Protein AF-A0A9E2IL48-F1 (afdb_monomer_lite)

Secondary structure (DSSP, 8-state):
--HHHHHHHHHHHHHHHHHSHHHHTTS-SSHHHHHHHHHHHHHHHHHHHHTTTS---HHHHHHHHHHHHHHHHHHHHHTT----SS---TTPEEEEESSEEEEEEESEEEEES-EEEEEEES-EEEESS-EEEEEEES-EEEESS-EEEEEEES-EEEESSEEEEEEES----------------EEEEESSEEEESSEESEEEE-SSEEEESSEES-EEES-SEEEESSEES-EEE-----------------TTEEEEEE-SSEEEEEETTS-EEEEEPPPP-

Sequence (285 aa):
MKNKKQVFILVLGIFLYSALPVMAEEKNSQVTNESVGFYEILNQSTQIVKKQDSLTTQTEVADLFRKIETYLNLFSKASNKNLSLPVTLSGLLIQMSDSLDLRTVSKALIITKGGKIDSIDSSVLLLDGSATIGYANNSVIVATGGVEIAHGSNNVILTGQFVHISHEGSPVQFQQSKPLESIPTSVVVSGYRINISHATNTVVSAPGLIDISNASGVVLINSPKPSISHRQNVTELKVPSLVYPVSEAISPVTDEWGFSFTFEDFVLFRKQDGTWGRLELPKKK

Foldseek 3Di:
DVVVLLLLLLLLLLVLLVCLVVLPVPDPDPSQVLNQLSVVLNVLSVVVVVCVVPPDDPVSVVVSVVSSVVSVVVVCVSVVHPPPPPPDLPQAAEEEDQEDDAAEAERHEYEYQEYEYAEYECYEYHHVEEYEYAEYEVYEYEYAYEYEYAYYELYEYEYAAEYEYAYYYDPPPVPPDDPDPLAQSYEYEYAEEYAYAAHASYEYEYCYEYEYNDDANYEYENHPHYHYHNDHNYHYDYRPDNPDPPPPPPPPDDVQFPAWDDDPFWIWTAGPVRDIDIGGDPPDD

Radius of gyration: 19.25 Å; chains: 1; bounding box: 43×53×55 Å

pLDDT: mean 71.51, std 21.31, range [34.44, 98.44]

Structure (mmCIF, N/CA/C/O backbone):
data_AF-A0A9E2IL48-F1
#
_entry.id   AF-A0A9E2IL48-F1
#
loop_
_atom_site.group_PDB
_atom_site.id
_atom_site.type_symbol
_atom_site.label_atom_id
_atom_site.label_alt_id
_atom_site.label_comp_id
_atom_site.label_asym_id
_atom_site.label_entity_id
_atom_site.label_seq_id
_atom_site.pdbx_PDB_ins_code
_atom_site.Cartn_x
_atom_site.Cartn_y
_atom_site.Cartn_z
_atom_site.occupancy
_atom_site.B_iso_or_equiv
_atom_site.auth_seq_id
_atom_site.auth_comp_id
_atom_site.auth_asym_id
_atom_site.auth_atom_id
_atom_site.pdbx_PDB_model_num
ATOM 1 N N . MET A 1 1 ? -7.783 11.153 24.465 1.00 34.44 1 MET A N 1
ATOM 2 C CA . MET A 1 1 ? -7.205 12.277 23.679 1.00 34.44 1 MET A CA 1
ATOM 3 C C . MET A 1 1 ? -5.708 12.141 23.357 1.00 34.44 1 MET A C 1
ATOM 5 O O . MET A 1 1 ? -5.297 12.739 22.372 1.00 34.44 1 MET A O 1
ATOM 9 N N . LYS A 1 2 ? -4.896 11.365 24.100 1.00 35.47 2 LYS A N 1
ATOM 10 C CA . LYS A 1 2 ? -3.440 11.226 23.856 1.00 35.47 2 LYS A CA 1
ATOM 11 C C . LYS A 1 2 ? -3.070 10.473 22.554 1.00 35.47 2 LYS A C 1
ATOM 13 O O . LYS A 1 2 ? -2.168 10.918 21.856 1.00 35.47 2 LYS A O 1
ATOM 18 N N . ASN A 1 3 ? -3.847 9.464 22.142 1.00 37.28 3 ASN A N 1
ATOM 19 C CA . ASN A 1 3 ? -3.549 8.646 20.945 1.00 37.28 3 ASN A CA 1
ATOM 20 C C . ASN A 1 3 ? -3.701 9.380 19.598 1.00 37.28 3 ASN A C 1
ATOM 22 O O . ASN A 1 3 ? -3.042 9.028 18.627 1.00 37.28 3 ASN A O 1
ATOM 26 N N . LYS A 1 4 ? -4.520 10.441 19.521 1.00 38.03 4 LYS A N 1
ATOM 27 C CA . LYS A 1 4 ? -4.757 11.184 18.263 1.00 38.03 4 LYS A CA 1
ATOM 28 C C . LYS A 1 4 ? -3.512 11.944 17.777 1.00 38.03 4 LYS A C 1
ATOM 30 O O . LYS A 1 4 ? -3.344 12.160 16.585 1.00 38.03 4 LYS A O 1
ATOM 35 N N . LYS A 1 5 ? -2.641 12.337 18.711 1.00 38.97 5 LYS A N 1
ATOM 36 C CA . LYS A 1 5 ? -1.433 13.135 18.461 1.00 38.97 5 LYS A CA 1
ATOM 37 C C . LYS A 1 5 ? -0.278 12.307 17.872 1.00 38.97 5 LYS A C 1
ATOM 39 O O . LYS A 1 5 ? 0.402 12.782 16.975 1.00 38.97 5 LYS A O 1
ATOM 44 N N . GLN A 1 6 ? -0.096 11.069 18.332 1.00 42.84 6 GLN A N 1
ATOM 45 C CA . GLN A 1 6 ? 0.972 10.161 17.874 1.00 42.84 6 GLN A CA 1
ATOM 46 C C . GLN A 1 6 ? 0.677 9.557 16.492 1.00 42.84 6 GLN A C 1
ATOM 48 O O . GLN A 1 6 ? 1.556 9.430 15.649 1.00 42.84 6 GLN A O 1
ATOM 53 N N . VAL A 1 7 ? -0.596 9.271 16.237 1.00 43.12 7 VAL A N 1
ATOM 54 C CA . VAL A 1 7 ? -1.125 8.866 14.932 1.00 43.12 7 VAL A CA 1
ATOM 55 C C . VAL A 1 7 ? -0.885 9.935 13.858 1.00 43.12 7 VAL A C 1
ATOM 57 O O . VAL A 1 7 ? -0.410 9.632 12.768 1.00 43.12 7 VAL A O 1
ATOM 60 N N . PHE A 1 8 ? -1.175 11.196 14.183 1.00 46.88 8 PHE A N 1
ATOM 61 C CA . PHE A 1 8 ? -0.957 12.333 13.290 1.00 46.88 8 PHE A CA 1
ATOM 62 C C . PHE A 1 8 ? 0.524 12.507 12.932 1.00 46.88 8 PHE A C 1
ATOM 64 O O . PHE A 1 8 ? 0.853 12.731 11.776 1.00 46.88 8 PHE A O 1
ATOM 71 N N . ILE A 1 9 ? 1.410 12.333 13.913 1.00 50.12 9 ILE A N 1
ATOM 72 C CA . ILE A 1 9 ? 2.866 12.350 13.742 1.00 50.12 9 ILE A CA 1
ATOM 73 C C . ILE A 1 9 ? 3.334 11.297 12.735 1.00 50.12 9 ILE A C 1
ATOM 75 O O . ILE A 1 9 ? 4.112 11.621 11.842 1.00 50.12 9 ILE A O 1
ATOM 79 N N . LEU A 1 10 ? 2.859 10.055 12.863 1.00 50.28 10 LEU A N 1
ATOM 80 C CA . LEU A 1 10 ? 3.247 8.976 11.961 1.00 50.28 10 LEU A CA 1
ATOM 81 C C . LEU A 1 10 ? 2.784 9.292 10.536 1.00 50.28 10 LEU A C 1
ATOM 83 O O . LEU A 1 10 ? 3.590 9.294 9.621 1.00 50.28 10 LEU A O 1
ATOM 87 N N . VAL A 1 11 ? 1.516 9.666 10.358 1.00 52.47 11 VAL A N 1
ATOM 88 C CA . VAL A 1 11 ? 0.931 10.017 9.051 1.00 52.47 11 VAL A CA 1
ATOM 89 C C . VAL A 1 11 ? 1.643 11.206 8.402 1.00 52.47 11 VAL A C 1
ATOM 91 O O . VAL A 1 11 ? 1.894 11.199 7.202 1.00 52.47 11 VAL A O 1
ATOM 94 N N . LEU A 1 12 ? 2.015 12.208 9.194 1.00 55.12 12 LEU A N 1
ATOM 95 C CA . LEU A 1 12 ? 2.737 13.389 8.732 1.00 55.12 12 LEU A CA 1
ATOM 96 C C . LEU A 1 12 ? 4.197 13.070 8.390 1.00 55.12 12 LEU A C 1
ATOM 98 O O . LEU A 1 12 ? 4.722 13.572 7.401 1.00 55.12 12 LEU A O 1
ATOM 102 N N . GLY A 1 13 ? 4.813 12.171 9.161 1.00 56.41 13 GLY A N 1
ATOM 103 C CA . GLY A 1 13 ? 6.077 11.523 8.842 1.00 56.41 13 GLY A CA 1
ATOM 104 C C . GLY A 1 13 ? 6.028 10.865 7.453 1.00 56.41 13 GLY A C 1
ATOM 105 O O . GLY A 1 13 ? 6.798 11.112 6.535 1.00 56.41 13 GLY A O 1
ATOM 106 N N . ILE A 1 14 ? 5.016 10.052 7.245 1.00 53.31 14 ILE A N 1
ATOM 107 C CA . ILE A 1 14 ? 4.836 9.301 6.008 1.00 53.31 14 ILE A CA 1
ATOM 108 C C . ILE A 1 14 ? 4.602 10.233 4.808 1.00 53.31 14 ILE A C 1
ATOM 110 O O . ILE A 1 14 ? 5.232 10.068 3.764 1.00 53.31 14 ILE A O 1
ATOM 114 N N . PHE A 1 15 ? 3.762 11.254 4.986 1.00 51.53 15 PHE A N 1
ATOM 115 C CA . PHE A 1 15 ? 3.415 12.230 3.953 1.00 51.53 15 PHE A CA 1
ATOM 116 C C . PHE A 1 15 ? 4.611 13.092 3.517 1.00 51.53 15 PHE A C 1
ATOM 118 O O . PHE A 1 15 ? 4.830 13.324 2.327 1.00 51.53 15 PHE A O 1
ATOM 125 N N . LEU A 1 16 ? 5.423 13.544 4.473 1.00 51.41 16 LEU A N 1
ATOM 126 C CA . LEU A 1 16 ? 6.637 14.304 4.178 1.00 51.41 16 LEU A CA 1
ATOM 127 C C . LEU A 1 16 ? 7.707 13.435 3.508 1.00 51.41 16 LEU A C 1
ATOM 129 O O . LEU A 1 16 ? 8.393 13.922 2.613 1.00 51.41 16 LEU A O 1
ATOM 133 N N . TYR A 1 17 ? 7.812 12.150 3.870 1.00 48.06 17 TYR A N 1
ATOM 134 C CA . TYR A 1 17 ? 8.736 11.225 3.213 1.00 48.06 17 TYR A CA 1
ATOM 135 C C . TYR A 1 17 ? 8.401 11.026 1.729 1.00 48.06 17 TYR A C 1
ATOM 137 O O . TYR A 1 17 ? 9.285 11.109 0.878 1.00 48.06 17 TYR A O 1
ATOM 145 N N . SER A 1 18 ? 7.118 10.835 1.403 1.00 43.56 18 SER A N 1
ATOM 146 C CA . SER A 1 18 ? 6.653 10.681 0.017 1.00 43.56 18 SER A CA 1
ATOM 147 C C . SER A 1 18 ? 6.878 11.915 -0.863 1.00 43.56 18 SER A C 1
ATOM 149 O O . SER A 1 18 ? 6.950 11.786 -2.081 1.00 43.56 18 SER A O 1
ATOM 151 N N . ALA A 1 19 ? 7.006 13.102 -0.267 1.00 42.59 19 ALA A N 1
ATOM 152 C CA . ALA A 1 19 ? 7.151 14.358 -0.997 1.00 42.59 19 ALA A CA 1
ATOM 153 C C . ALA A 1 19 ? 8.616 14.789 -1.227 1.00 42.59 19 ALA A C 1
ATOM 155 O O . ALA A 1 19 ? 8.867 15.707 -2.005 1.00 42.59 19 ALA A O 1
ATOM 156 N N . LEU A 1 20 ? 9.592 14.130 -0.590 1.00 45.78 20 LEU A N 1
ATOM 157 C CA . LEU A 1 20 ? 11.023 14.435 -0.743 1.00 45.78 20 LEU A CA 1
ATOM 158 C C . LEU A 1 20 ? 11.619 14.059 -2.122 1.00 45.78 20 LEU A C 1
ATOM 160 O O . LEU A 1 20 ? 12.409 14.854 -2.635 1.00 45.78 20 LEU A O 1
ATOM 164 N N . PRO A 1 21 ? 11.258 12.930 -2.774 1.00 40.41 21 PRO A N 1
ATOM 165 C CA . PRO A 1 21 ? 11.807 12.574 -4.088 1.00 40.41 21 PRO A CA 1
ATOM 166 C C . PRO A 1 21 ? 11.426 13.565 -5.197 1.00 40.41 21 PRO A C 1
ATOM 168 O O . PRO A 1 21 ? 12.237 13.829 -6.075 1.00 40.41 21 PRO A O 1
ATOM 171 N N . VAL A 1 22 ? 10.232 14.167 -5.113 1.00 42.53 22 VAL A N 1
ATOM 172 C CA . VAL A 1 22 ? 9.715 15.155 -6.084 1.00 42.53 22 VAL A CA 1
ATOM 173 C C . VAL A 1 22 ? 10.522 16.465 -6.065 1.00 42.53 22 VAL A C 1
ATOM 175 O O . VAL A 1 22 ? 10.521 17.208 -7.036 1.00 42.53 22 VAL A O 1
ATOM 178 N N . MET A 1 23 ? 11.254 16.738 -4.981 1.00 37.81 23 MET A N 1
ATOM 179 C CA . MET A 1 23 ? 12.020 17.978 -4.788 1.00 37.81 23 MET A CA 1
ATOM 180 C C . MET A 1 23 ? 13.526 17.803 -5.049 1.00 37.81 23 MET A C 1
ATOM 182 O O . MET A 1 23 ? 14.249 18.786 -5.216 1.00 37.81 23 MET A O 1
ATOM 186 N N . ALA A 1 24 ? 14.021 16.560 -5.065 1.00 41.28 24 ALA A N 1
ATOM 187 C CA . ALA A 1 24 ? 15.442 16.257 -5.236 1.00 41.28 24 ALA A CA 1
ATOM 188 C C . ALA A 1 24 ? 15.927 16.410 -6.692 1.00 41.28 24 ALA A C 1
ATOM 190 O O . ALA A 1 24 ? 17.122 16.600 -6.908 1.00 41.28 24 ALA A O 1
ATOM 191 N N . GLU A 1 25 ? 15.021 16.385 -7.676 1.00 42.12 25 GLU A N 1
ATOM 192 C CA . GLU A 1 25 ? 15.351 16.672 -9.082 1.00 42.12 25 GLU A CA 1
ATOM 193 C C . GLU A 1 25 ? 15.664 18.157 -9.339 1.00 42.12 25 GLU A C 1
ATOM 195 O O . GLU A 1 25 ? 16.346 18.470 -10.312 1.00 42.12 25 GLU A O 1
ATOM 200 N N . GLU A 1 26 ? 15.263 19.078 -8.452 1.00 42.53 26 GLU A N 1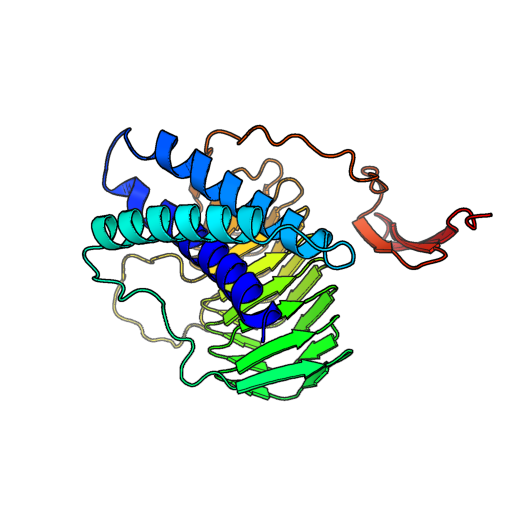
ATOM 201 C CA . GLU A 1 26 ? 15.458 20.517 -8.677 1.00 42.53 26 GLU A CA 1
ATOM 202 C C . GLU A 1 26 ? 16.763 21.096 -8.098 1.00 42.53 26 GLU A C 1
ATOM 204 O O . GLU A 1 26 ? 17.206 22.145 -8.574 1.00 42.53 26 GLU A O 1
ATOM 209 N N . LYS A 1 27 ? 17.417 20.477 -7.094 1.00 41.81 27 LYS A N 1
ATOM 210 C CA . LYS A 1 27 ? 18.626 21.066 -6.467 1.00 41.81 27 LYS A CA 1
ATOM 211 C C . LYS A 1 27 ? 19.698 20.061 -6.025 1.00 41.81 27 LYS A C 1
ATOM 213 O O . LYS A 1 27 ? 19.494 19.183 -5.195 1.00 41.81 27 LYS A O 1
ATOM 218 N N . ASN A 1 28 ? 20.897 20.301 -6.552 1.00 46.38 28 ASN A N 1
ATOM 219 C CA . ASN A 1 28 ? 22.133 19.538 -6.400 1.00 46.38 28 ASN A CA 1
ATOM 220 C C . ASN A 1 28 ? 22.623 19.406 -4.930 1.00 46.38 28 ASN A C 1
ATOM 222 O O . ASN A 1 28 ? 22.674 20.382 -4.184 1.00 46.38 28 ASN A O 1
ATOM 226 N N . SER A 1 29 ? 23.089 18.209 -4.552 1.00 42.03 29 SER A N 1
ATOM 227 C CA . SER A 1 29 ? 23.957 17.839 -3.403 1.00 42.03 29 SER A CA 1
ATOM 228 C C . SER A 1 29 ? 23.565 18.148 -1.937 1.00 42.03 29 SER A C 1
ATOM 230 O O . SER A 1 29 ? 24.149 17.539 -1.046 1.00 42.03 29 SER A O 1
ATOM 232 N N . GLN A 1 30 ? 22.589 19.014 -1.634 1.00 44.19 30 GLN A N 1
ATOM 233 C CA . GLN A 1 30 ? 22.273 19.401 -0.238 1.00 44.19 30 GLN A CA 1
ATOM 234 C C . GLN A 1 30 ? 21.210 18.521 0.458 1.00 44.19 30 GLN A C 1
ATOM 236 O O . GLN A 1 30 ? 21.085 18.546 1.680 1.00 44.19 30 GLN A O 1
ATOM 241 N N . VAL A 1 31 ? 20.484 17.695 -0.303 1.00 48.41 31 VAL A N 1
ATOM 242 C CA . VAL A 1 31 ? 19.324 16.901 0.160 1.00 48.41 31 VAL A CA 1
ATOM 243 C C . VAL A 1 31 ? 19.717 15.679 1.015 1.00 48.41 31 VAL A C 1
ATOM 245 O O . VAL A 1 31 ? 18.916 15.172 1.803 1.00 48.41 31 VAL A O 1
ATOM 248 N N . THR A 1 32 ? 20.962 15.198 0.923 1.00 49.53 32 THR A N 1
ATOM 249 C CA . THR A 1 32 ? 21.368 13.928 1.554 1.00 49.53 32 THR A CA 1
ATOM 250 C C . THR A 1 32 ? 21.376 13.986 3.082 1.00 49.53 32 THR A C 1
ATOM 252 O O . THR A 1 32 ? 20.936 13.032 3.715 1.00 49.53 32 THR A O 1
ATOM 255 N N . ASN A 1 33 ? 21.794 15.100 3.691 1.00 45.31 33 ASN A N 1
ATOM 256 C CA . ASN A 1 33 ? 21.872 15.214 5.156 1.00 45.31 33 ASN A CA 1
ATOM 257 C C . ASN A 1 33 ? 20.498 15.397 5.817 1.00 45.31 33 ASN A C 1
ATOM 259 O O . ASN A 1 33 ? 20.281 14.922 6.929 1.00 45.31 33 ASN A O 1
ATOM 263 N N . GLU A 1 34 ? 19.556 16.041 5.128 1.00 48.84 34 GLU A N 1
ATOM 264 C CA . GLU A 1 34 ? 18.199 16.263 5.641 1.00 48.84 34 GLU A CA 1
ATOM 265 C C . GLU A 1 34 ? 17.352 14.984 5.548 1.00 48.84 34 GLU A C 1
ATOM 267 O O . GLU A 1 34 ? 16.568 14.686 6.444 1.00 48.84 34 GLU A O 1
ATOM 272 N N . SER A 1 35 ? 17.572 14.145 4.532 1.00 47.34 35 SER A N 1
ATOM 273 C CA . SER A 1 35 ? 16.871 12.859 4.421 1.00 47.34 35 SER A CA 1
ATOM 274 C C . SER A 1 35 ? 17.140 11.904 5.599 1.00 47.34 35 SER A C 1
ATOM 276 O O . SER A 1 35 ? 16.242 11.174 6.009 1.00 47.34 35 SER A O 1
ATOM 278 N N . VAL A 1 36 ? 18.333 11.948 6.209 1.00 45.06 36 VAL A N 1
ATOM 279 C CA . VAL A 1 36 ? 18.745 11.042 7.300 1.00 45.06 36 VAL A CA 1
ATOM 280 C C . VAL A 1 36 ? 17.919 11.251 8.573 1.00 45.06 36 VAL A C 1
ATOM 282 O O . VAL A 1 36 ? 17.433 10.280 9.156 1.00 45.06 36 VAL A O 1
ATOM 285 N N . GLY A 1 37 ? 17.713 12.495 9.012 1.00 48.66 37 GLY A N 1
ATOM 286 C CA . GLY A 1 37 ? 17.002 12.729 10.274 1.00 48.66 37 GLY A CA 1
ATOM 287 C C . GLY A 1 37 ? 15.477 12.611 10.152 1.00 48.66 37 GLY A C 1
ATOM 288 O O . GLY A 1 37 ? 14.797 12.439 11.163 1.00 48.66 37 GLY A O 1
ATOM 289 N N . PHE A 1 38 ? 14.931 12.606 8.933 1.00 49.53 38 PHE A N 1
ATOM 290 C CA . PHE A 1 38 ? 13.514 12.338 8.693 1.00 49.53 38 PHE A CA 1
ATOM 291 C C . PHE A 1 38 ? 13.113 10.909 9.096 1.00 49.53 38 PHE A C 1
ATOM 293 O O . PHE A 1 38 ? 12.069 10.649 9.696 1.00 49.53 38 PHE A O 1
ATOM 300 N N . TYR A 1 39 ? 13.980 9.951 8.801 1.00 47.44 39 TYR A N 1
ATOM 301 C CA . TYR A 1 39 ? 13.749 8.554 9.132 1.00 47.44 39 TYR A CA 1
ATOM 302 C C . TYR A 1 39 ? 14.005 8.218 10.598 1.00 47.44 39 TYR A C 1
ATOM 304 O O . TYR A 1 39 ? 13.359 7.318 11.139 1.00 47.44 39 TYR A O 1
ATOM 312 N N . GLU A 1 40 ? 14.903 8.953 11.257 1.00 51.66 40 GLU A N 1
ATOM 313 C CA . GLU A 1 40 ? 15.090 8.866 12.706 1.00 51.66 40 GLU A CA 1
ATOM 314 C C . GLU A 1 40 ? 13.773 9.168 13.440 1.00 51.66 40 GLU A C 1
ATOM 316 O O . GLU A 1 40 ? 13.395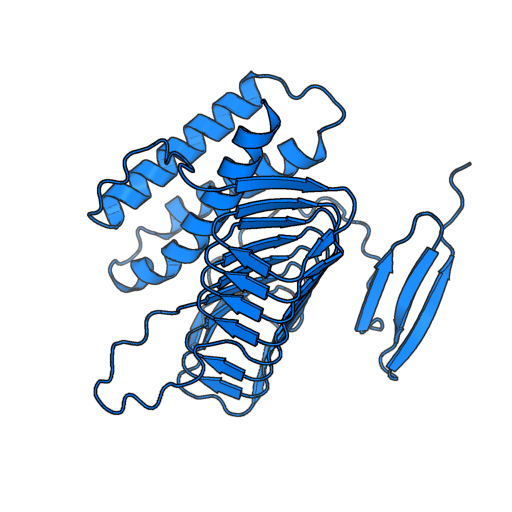 8.463 14.376 1.00 51.66 40 GLU A O 1
ATOM 321 N N . ILE A 1 41 ? 13.018 10.147 12.937 1.00 50.66 41 ILE A N 1
ATOM 322 C CA . ILE A 1 41 ? 11.692 10.527 13.434 1.00 50.66 41 ILE A CA 1
ATOM 323 C C . ILE A 1 41 ? 10.658 9.438 13.182 1.00 50.66 41 ILE A C 1
ATOM 325 O O . ILE A 1 41 ? 9.886 9.117 14.085 1.00 50.66 41 ILE A O 1
ATOM 329 N N . LEU A 1 42 ? 10.623 8.848 11.984 1.00 50.31 42 LEU A N 1
ATOM 330 C CA . LEU A 1 42 ? 9.675 7.776 11.664 1.00 50.31 42 LEU A CA 1
ATOM 331 C C . LEU A 1 42 ? 9.898 6.549 12.569 1.00 50.31 42 LEU A C 1
ATOM 333 O O . LEU A 1 42 ? 8.947 5.962 13.092 1.00 50.31 42 LEU A O 1
ATOM 337 N N . ASN A 1 43 ? 11.164 6.202 12.821 1.00 49.88 43 ASN A N 1
ATOM 338 C CA . ASN A 1 43 ? 11.541 5.115 13.720 1.00 49.88 43 ASN A CA 1
ATOM 339 C C . ASN A 1 43 ? 11.209 5.448 15.186 1.00 49.88 43 ASN A C 1
ATOM 341 O O . ASN A 1 43 ? 10.579 4.639 15.863 1.00 49.88 43 ASN A O 1
ATOM 345 N N . GLN A 1 44 ? 11.537 6.654 15.667 1.00 53.25 44 GLN A N 1
ATOM 346 C CA . GLN A 1 44 ? 11.160 7.113 17.014 1.00 53.25 44 GLN A CA 1
ATOM 347 C C . GLN A 1 44 ? 9.636 7.113 17.206 1.00 53.25 44 GLN A C 1
ATOM 349 O O . GLN A 1 44 ? 9.148 6.636 18.230 1.00 53.25 44 GLN A O 1
ATOM 354 N N . SER A 1 45 ? 8.878 7.534 16.190 1.00 49.50 45 SER A N 1
ATOM 355 C CA . SER A 1 45 ? 7.409 7.463 16.172 1.00 49.50 45 SER A CA 1
ATOM 356 C C . SER A 1 45 ? 6.911 6.025 16.306 1.00 49.50 45 SER A C 1
ATOM 358 O O . SER A 1 45 ? 6.047 5.740 17.132 1.00 49.50 45 SER A O 1
ATOM 360 N N . THR A 1 46 ? 7.491 5.100 15.538 1.00 47.94 46 THR A N 1
ATOM 361 C CA . THR A 1 46 ? 7.116 3.677 15.541 1.00 47.94 46 THR A CA 1
ATOM 362 C C . THR A 1 46 ? 7.457 2.998 16.872 1.00 47.94 46 THR A C 1
ATOM 364 O O . THR A 1 46 ? 6.661 2.218 17.389 1.00 47.94 46 THR A O 1
ATOM 367 N N . GLN A 1 47 ? 8.608 3.318 17.469 1.00 52.06 47 GLN A N 1
ATOM 368 C CA . GLN A 1 47 ? 9.013 2.816 18.788 1.00 52.06 47 GLN A CA 1
ATOM 369 C C . GLN A 1 47 ? 8.107 3.341 19.909 1.00 52.06 47 GLN A C 1
ATOM 371 O O . GLN A 1 47 ? 7.769 2.595 20.825 1.00 52.06 47 GLN A O 1
ATOM 376 N N . ILE A 1 48 ? 7.666 4.600 19.824 1.00 50.28 48 ILE A N 1
ATOM 377 C CA . ILE A 1 48 ? 6.710 5.188 20.772 1.00 50.28 48 ILE A CA 1
ATOM 378 C C . ILE A 1 48 ? 5.339 4.503 20.676 1.00 50.28 48 ILE A C 1
ATOM 380 O O . ILE A 1 48 ? 4.728 4.242 21.709 1.00 50.28 48 ILE A O 1
ATOM 384 N N . VAL A 1 49 ? 4.881 4.152 19.467 1.00 46.66 49 VAL A N 1
ATOM 385 C CA . VAL A 1 49 ? 3.638 3.383 19.267 1.00 46.66 49 VAL A CA 1
ATOM 386 C C . VAL A 1 49 ? 3.774 1.953 19.806 1.00 46.66 49 VAL A C 1
ATOM 388 O O . VAL A 1 49 ? 2.904 1.495 20.535 1.00 46.66 49 VAL A O 1
ATOM 391 N N . LYS A 1 50 ? 4.892 1.260 19.540 1.00 45.81 50 LYS A N 1
ATOM 392 C CA . LYS A 1 50 ? 5.137 -0.108 20.044 1.00 45.81 50 LYS A CA 1
ATOM 393 C C . LYS A 1 50 ? 5.236 -0.203 21.572 1.00 45.81 50 LYS A C 1
ATOM 395 O O . LYS A 1 50 ? 4.953 -1.255 22.131 1.00 45.81 50 LYS A O 1
ATOM 400 N N . LYS A 1 51 ? 5.624 0.876 22.261 1.00 52.19 51 LYS A N 1
ATOM 401 C CA . LYS A 1 51 ? 5.738 0.937 23.732 1.00 52.19 51 LYS A CA 1
ATOM 402 C C . LYS A 1 51 ? 4.422 1.299 24.440 1.00 52.19 51 LYS A C 1
ATOM 404 O O . LYS A 1 51 ? 4.467 1.714 25.595 1.00 52.19 51 LYS A O 1
ATOM 409 N N . GLN A 1 52 ? 3.266 1.156 23.785 1.00 45.81 52 GLN A N 1
ATOM 410 C CA . GLN A 1 52 ? 1.968 1.641 24.281 1.00 45.81 52 GLN A CA 1
ATOM 411 C C . GLN A 1 52 ? 1.570 1.139 25.685 1.00 45.81 52 GLN A C 1
ATOM 413 O O . GLN A 1 52 ? 0.828 1.841 26.371 1.00 45.81 52 GLN A O 1
ATOM 418 N N . ASP A 1 53 ? 2.114 0.003 26.139 1.00 41.34 53 ASP A N 1
ATOM 41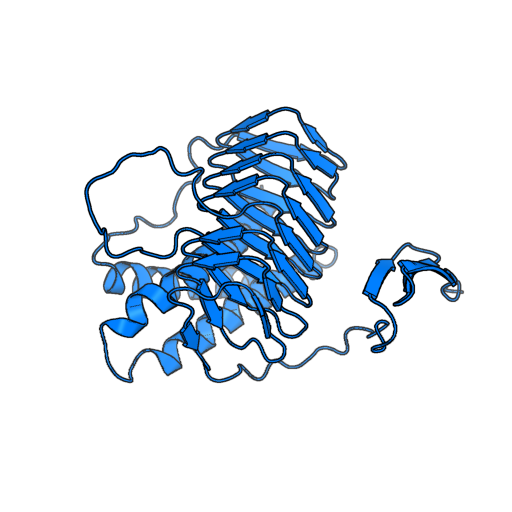9 C CA . ASP A 1 53 ? 1.812 -0.588 27.453 1.00 41.34 53 ASP A CA 1
ATOM 420 C C . ASP A 1 53 ? 2.751 -0.146 28.591 1.00 41.34 53 ASP A C 1
ATOM 422 O O . ASP A 1 53 ? 2.471 -0.389 29.764 1.00 41.34 53 ASP A O 1
ATOM 426 N N . SER A 1 54 ? 3.841 0.564 28.289 1.00 42.41 54 SER A N 1
ATOM 427 C CA . SER A 1 54 ? 4.709 1.176 29.300 1.00 42.41 54 SER A CA 1
ATOM 428 C C . SER A 1 54 ? 4.700 2.684 29.103 1.00 42.41 54 SER A C 1
ATOM 430 O O . SER A 1 54 ? 5.057 3.147 28.024 1.00 42.41 54 SER A O 1
ATOM 432 N N . LEU A 1 55 ? 4.293 3.451 30.121 1.00 39.81 55 LEU A N 1
ATOM 433 C CA . LEU A 1 55 ? 4.302 4.918 30.109 1.00 39.81 55 LEU A CA 1
ATOM 434 C C . LEU A 1 55 ? 5.618 5.466 29.526 1.00 39.81 55 LEU A C 1
ATOM 436 O O . LEU A 1 55 ? 6.618 5.607 30.226 1.00 39.81 55 LEU A O 1
ATOM 440 N N . THR A 1 56 ? 5.602 5.806 28.240 1.00 51.12 56 THR A N 1
ATOM 441 C CA . THR A 1 56 ? 6.662 6.565 27.587 1.00 51.12 56 THR A CA 1
ATOM 442 C C . THR A 1 56 ? 6.662 7.958 28.207 1.00 51.12 56 THR A C 1
ATOM 444 O O . THR A 1 56 ? 5.607 8.572 28.409 1.00 51.12 56 THR A O 1
ATOM 447 N N . THR A 1 57 ? 7.841 8.441 28.598 1.00 56.88 57 THR A N 1
ATOM 448 C CA . THR A 1 57 ? 7.962 9.720 29.305 1.00 56.88 57 THR A CA 1
ATOM 449 C C . THR A 1 57 ? 7.488 10.856 28.392 1.00 56.88 57 THR A C 1
ATOM 451 O O . THR A 1 57 ? 7.742 10.851 27.188 1.00 56.88 57 THR A O 1
ATOM 454 N N . GLN A 1 58 ? 6.782 11.853 28.942 1.00 49.34 58 GLN A N 1
ATOM 455 C CA . GLN A 1 58 ? 6.307 13.024 28.180 1.00 49.34 58 GLN A CA 1
ATOM 456 C C . GLN A 1 58 ? 7.426 13.707 27.372 1.00 49.34 58 GLN A C 1
ATOM 458 O O . GLN A 1 58 ? 7.154 14.324 26.343 1.00 49.34 58 GLN A O 1
ATOM 463 N N . THR A 1 59 ? 8.671 13.562 27.823 1.00 58.31 59 THR A N 1
ATOM 464 C CA . THR A 1 59 ? 9.886 14.089 27.207 1.00 58.31 59 THR A CA 1
ATOM 465 C C . THR A 1 59 ? 10.184 13.478 25.835 1.00 58.31 59 THR A C 1
ATOM 467 O O . THR A 1 59 ? 10.477 14.227 24.910 1.00 58.31 59 THR A O 1
ATOM 470 N N . GLU A 1 60 ? 10.057 12.158 25.657 1.00 56.00 60 GLU A N 1
ATOM 471 C CA . GLU A 1 60 ? 10.334 11.493 24.366 1.00 56.00 60 GLU A CA 1
ATOM 472 C C . GLU A 1 60 ? 9.309 11.888 23.297 1.00 56.00 60 GLU A C 1
ATOM 474 O O . GLU A 1 60 ? 9.643 12.134 22.140 1.00 56.00 60 GLU A O 1
ATOM 479 N N . VAL A 1 61 ? 8.045 12.019 23.707 1.00 49.91 61 VAL A N 1
ATOM 480 C CA . VAL A 1 61 ? 6.976 12.500 22.829 1.00 49.91 61 VAL A CA 1
ATOM 481 C C . VAL A 1 61 ? 7.219 13.963 22.445 1.00 49.91 61 VAL A C 1
ATOM 483 O O . VAL A 1 61 ? 7.063 14.315 21.279 1.00 49.91 61 VAL A O 1
ATOM 486 N N . ALA A 1 62 ? 7.623 14.817 23.391 1.00 53.12 62 ALA A N 1
ATOM 487 C CA . ALA A 1 62 ? 7.926 16.224 23.125 1.00 53.12 62 ALA A CA 1
ATOM 488 C C . ALA A 1 62 ? 9.138 16.414 22.193 1.00 53.12 62 ALA A C 1
ATOM 490 O O . ALA A 1 62 ? 9.100 17.282 21.321 1.00 53.12 62 ALA A O 1
ATOM 491 N N . ASP A 1 63 ? 10.182 15.593 22.338 1.00 60.75 63 ASP A N 1
ATOM 492 C CA . ASP A 1 63 ? 11.346 15.613 21.446 1.00 60.75 63 ASP A CA 1
ATOM 493 C C . ASP A 1 63 ? 10.961 15.210 20.017 1.00 60.75 63 ASP A C 1
ATOM 495 O O . ASP A 1 63 ? 11.283 15.912 19.057 1.00 60.75 63 ASP A O 1
ATOM 499 N N . LEU A 1 64 ? 10.150 14.156 19.874 1.00 52.97 64 LEU A N 1
ATOM 500 C CA . LEU A 1 64 ? 9.608 13.741 18.584 1.00 52.97 64 LEU A CA 1
ATOM 501 C C . LEU A 1 64 ? 8.784 14.856 17.916 1.00 52.97 64 LEU A C 1
ATOM 503 O O . LEU A 1 64 ? 8.947 15.114 16.723 1.00 52.97 64 LEU A O 1
ATOM 507 N N . PHE A 1 65 ? 7.939 15.554 18.682 1.00 50.38 65 PHE A N 1
ATOM 508 C CA . PHE A 1 65 ? 7.182 16.709 18.189 1.00 50.38 65 PHE A CA 1
ATOM 509 C C . PHE A 1 65 ? 8.095 17.824 17.676 1.00 50.38 65 PHE A C 1
ATOM 511 O O . PHE A 1 65 ? 7.885 18.319 16.570 1.00 50.38 65 PHE A O 1
ATOM 518 N N . ARG A 1 66 ? 9.134 18.185 18.437 1.00 59.59 66 ARG A N 1
ATOM 519 C CA . ARG A 1 66 ? 10.094 19.225 18.039 1.00 59.59 66 ARG A CA 1
ATOM 520 C C . ARG A 1 66 ? 10.847 18.840 16.764 1.00 59.59 66 ARG A C 1
ATOM 522 O O . ARG A 1 66 ? 11.062 19.683 15.889 1.00 59.59 66 ARG A O 1
ATOM 529 N N . LYS A 1 67 ? 11.227 17.567 16.629 1.00 61.47 67 LYS A N 1
ATOM 530 C CA . LYS A 1 67 ? 11.860 17.056 15.411 1.00 61.47 67 LYS A CA 1
ATOM 531 C C . LYS A 1 67 ? 10.903 17.151 14.219 1.00 61.47 67 LYS A C 1
ATOM 533 O O . LYS A 1 67 ? 11.275 17.695 13.186 1.00 61.47 67 LYS A O 1
ATOM 538 N N . ILE A 1 68 ? 9.648 16.741 14.377 1.00 55.06 68 ILE A N 1
ATOM 539 C CA . ILE A 1 68 ? 8.627 16.823 13.320 1.00 55.06 68 ILE A CA 1
ATOM 540 C C . ILE A 1 68 ? 8.356 18.262 12.890 1.00 55.06 68 ILE A C 1
ATOM 542 O O . ILE A 1 68 ? 8.358 18.541 11.694 1.00 55.06 68 ILE A O 1
ATOM 546 N N . GLU A 1 69 ? 8.201 19.190 13.836 1.00 54.81 69 GLU A N 1
ATOM 547 C CA . GLU A 1 69 ? 8.073 20.625 13.548 1.00 54.81 69 GLU A CA 1
ATOM 548 C C . GLU A 1 69 ? 9.268 21.158 12.750 1.00 54.81 69 GLU A C 1
ATOM 550 O O . GLU A 1 69 ? 9.091 21.922 11.802 1.00 54.81 69 GLU A O 1
ATOM 555 N N . THR A 1 70 ? 10.485 20.718 13.078 1.00 62.66 70 THR A N 1
ATOM 556 C CA . THR A 1 70 ? 11.700 21.112 12.351 1.00 62.66 70 THR A CA 1
ATOM 557 C C . THR A 1 70 ? 11.640 20.672 10.888 1.00 62.66 70 THR A C 1
ATOM 559 O O . THR A 1 70 ? 11.854 21.489 9.992 1.00 62.66 70 THR A O 1
ATOM 562 N N . TYR A 1 71 ? 11.278 19.415 10.626 1.00 56.34 71 TYR A N 1
ATOM 563 C CA . TYR A 1 71 ? 11.183 18.891 9.259 1.00 56.34 71 TYR A CA 1
ATOM 564 C C . TYR A 1 71 ? 10.050 19.496 8.458 1.00 56.34 71 TYR A C 1
ATOM 566 O O . TYR A 1 71 ? 10.202 19.798 7.278 1.00 56.34 71 TYR A O 1
ATOM 574 N N . LEU A 1 72 ? 8.922 19.726 9.107 1.00 55.00 72 LEU A N 1
ATOM 575 C CA . LEU A 1 72 ? 7.815 20.404 8.478 1.00 55.00 72 LEU A CA 1
ATOM 576 C C . LEU A 1 72 ? 8.151 21.844 8.083 1.00 55.00 72 LEU A C 1
ATOM 578 O O . LEU A 1 72 ? 7.752 22.295 7.012 1.00 55.00 72 LEU A O 1
ATOM 582 N N . ASN A 1 73 ? 8.901 22.559 8.923 1.00 54.78 73 ASN A N 1
ATOM 583 C CA . ASN A 1 73 ? 9.377 23.901 8.610 1.00 54.78 73 ASN A CA 1
ATOM 584 C C . ASN A 1 73 ? 10.367 23.886 7.436 1.00 54.78 73 ASN A C 1
ATOM 586 O O . ASN A 1 73 ? 10.310 24.774 6.585 1.00 54.78 73 ASN A O 1
ATOM 590 N N . LEU A 1 74 ? 11.244 22.879 7.355 1.00 60.91 74 LEU A N 1
ATOM 591 C CA . LEU A 1 74 ? 12.115 22.674 6.190 1.00 60.91 74 LEU A CA 1
ATOM 592 C C . LEU A 1 74 ? 11.291 22.403 4.925 1.00 60.91 74 LEU A C 1
ATOM 594 O O . LEU A 1 74 ? 11.518 23.032 3.895 1.00 60.91 74 LEU A O 1
ATOM 598 N N . PHE A 1 75 ? 10.269 21.553 5.019 1.00 51.84 75 PHE A N 1
ATOM 599 C CA . PHE A 1 75 ? 9.394 21.227 3.897 1.00 51.84 75 PHE A CA 1
ATOM 600 C C . PHE A 1 75 ? 8.537 22.416 3.435 1.00 51.84 75 PHE A C 1
ATOM 602 O O . PHE A 1 75 ? 8.390 22.657 2.237 1.00 51.84 75 PHE A O 1
ATOM 609 N N . SER A 1 76 ? 7.996 23.205 4.366 1.00 54.97 76 SER A N 1
ATOM 610 C CA . SER A 1 76 ? 7.260 24.435 4.057 1.00 54.97 76 SER A CA 1
ATOM 611 C C . SER A 1 76 ? 8.146 25.451 3.329 1.00 54.97 76 SER A C 1
ATOM 613 O O . SER A 1 76 ? 7.714 26.051 2.345 1.00 54.97 76 SER A O 1
ATOM 615 N N . LYS A 1 77 ? 9.411 25.583 3.753 1.00 63.56 77 LYS A N 1
ATOM 616 C CA . LYS A 1 77 ? 10.408 26.414 3.062 1.00 63.56 77 LYS A CA 1
ATOM 617 C C . LYS A 1 77 ? 10.738 25.880 1.670 1.00 63.56 77 LYS A C 1
ATOM 619 O O . LYS A 1 77 ? 10.805 26.666 0.732 1.00 63.56 77 LYS A O 1
ATOM 624 N N . ALA A 1 78 ? 10.933 24.569 1.529 1.00 54.88 78 ALA A N 1
ATOM 625 C CA . ALA A 1 78 ? 11.278 23.951 0.252 1.00 54.88 78 ALA A CA 1
ATOM 626 C C . ALA A 1 78 ? 10.135 24.068 -0.769 1.00 54.88 78 ALA A C 1
ATOM 628 O O . ALA A 1 78 ? 10.369 24.412 -1.919 1.00 54.88 78 ALA A O 1
ATOM 629 N N . SER A 1 79 ? 8.892 23.837 -0.342 1.00 48.94 79 SER A N 1
ATOM 630 C CA . SER A 1 79 ? 7.715 23.805 -1.222 1.00 48.94 79 SER A CA 1
ATOM 631 C C . SER A 1 79 ? 7.139 25.181 -1.584 1.00 48.94 79 SER A C 1
ATOM 633 O O . SER A 1 79 ? 6.139 25.241 -2.300 1.00 48.94 79 SER A O 1
ATOM 635 N N . ASN A 1 80 ? 7.698 26.287 -1.066 1.00 60.81 80 ASN A N 1
ATOM 636 C CA . ASN A 1 80 ? 7.115 27.639 -1.149 1.00 60.81 80 ASN A CA 1
ATOM 637 C C . ASN A 1 80 ? 5.644 27.721 -0.679 1.00 60.81 80 ASN A C 1
ATOM 639 O O . ASN A 1 80 ? 4.949 28.710 -0.926 1.00 60.81 80 ASN A O 1
ATOM 643 N N . LYS A 1 81 ? 5.149 26.692 0.017 1.00 55.88 81 LYS A N 1
ATOM 644 C CA . LYS A 1 81 ? 3.819 26.656 0.615 1.00 55.88 81 LYS A CA 1
ATOM 645 C C . LYS A 1 81 ? 3.978 26.895 2.103 1.00 55.88 81 LYS A C 1
ATOM 647 O O . LYS A 1 81 ? 4.619 26.110 2.797 1.00 55.88 81 LYS A O 1
ATOM 652 N N . ASN A 1 82 ? 3.347 27.954 2.605 1.00 50.69 82 ASN A N 1
ATOM 653 C CA . ASN A 1 82 ? 3.155 28.142 4.039 1.00 50.69 82 ASN A CA 1
ATOM 654 C C . ASN A 1 82 ? 2.213 27.044 4.546 1.00 50.69 82 ASN A C 1
ATOM 656 O O . ASN A 1 82 ? 0.990 27.175 4.476 1.00 50.69 82 ASN A O 1
ATOM 660 N N . LEU A 1 83 ? 2.782 25.941 5.030 1.00 52.75 83 LEU A N 1
ATOM 661 C CA . LEU A 1 83 ? 2.026 24.952 5.781 1.00 52.75 83 LEU A CA 1
ATOM 662 C C . LEU A 1 83 ? 1.779 25.562 7.155 1.00 52.75 83 LEU A C 1
ATOM 664 O O . LEU A 1 83 ? 2.693 25.678 7.968 1.00 52.75 83 LEU A O 1
ATOM 668 N N . SER A 1 84 ? 0.546 26.002 7.401 1.00 50.16 84 SER A N 1
ATOM 669 C CA . SER A 1 84 ? 0.144 26.421 8.740 1.00 50.16 84 SER A CA 1
ATOM 670 C C . SER A 1 84 ? 0.116 25.185 9.630 1.00 50.16 84 SER A C 1
ATOM 672 O O . SER A 1 84 ? -0.723 24.295 9.490 1.00 50.16 84 SER A O 1
ATOM 674 N N . LEU A 1 85 ? 1.109 25.100 10.507 1.00 43.16 85 LEU A N 1
ATOM 675 C CA . LEU A 1 85 ? 1.251 24.010 11.454 1.00 43.16 85 LEU A CA 1
ATOM 676 C C . LEU A 1 85 ? 0.907 24.501 12.852 1.00 43.16 85 LEU A C 1
ATOM 678 O O . LEU A 1 85 ? 1.292 25.616 13.205 1.00 43.16 85 LEU A O 1
ATOM 682 N N . PRO A 1 86 ? 0.193 23.690 13.650 1.00 56.62 86 PRO A N 1
ATOM 683 C CA . PRO A 1 86 ? -0.234 22.310 13.375 1.00 56.62 86 PRO A CA 1
ATOM 684 C C . PRO A 1 86 ? -1.343 22.207 12.307 1.00 56.62 86 PRO A C 1
ATOM 686 O O . PRO A 1 86 ? -2.321 22.951 12.363 1.00 56.62 86 PRO A O 1
ATOM 689 N N . VAL A 1 87 ? -1.232 21.249 11.365 1.00 51.72 87 VAL A N 1
ATOM 690 C CA . VAL A 1 87 ? -2.362 20.938 10.470 1.00 51.72 87 VAL A CA 1
ATOM 691 C C . VAL A 1 87 ? -3.460 20.369 11.349 1.00 51.72 87 VAL A C 1
ATOM 693 O O . VAL A 1 87 ? -3.328 19.292 11.930 1.00 51.72 87 VAL A O 1
ATOM 696 N N . THR A 1 88 ? -4.551 21.106 11.481 1.00 49.44 88 THR A N 1
ATOM 697 C CA . THR A 1 88 ? -5.718 20.568 12.165 1.00 49.44 88 THR A CA 1
ATOM 698 C C . THR A 1 88 ? -6.401 19.610 11.195 1.00 49.44 88 THR A C 1
ATOM 700 O O . THR A 1 88 ? -6.749 20.013 10.089 1.00 49.44 88 THR A O 1
ATOM 703 N N . LEU A 1 89 ? -6.612 18.351 11.597 1.00 60.88 89 LEU A N 1
ATOM 704 C CA . LEU A 1 89 ? -7.420 17.366 10.854 1.00 60.88 89 LEU A CA 1
ATOM 705 C C . LEU A 1 89 ? -8.925 17.708 10.917 1.00 60.88 89 LEU A C 1
ATOM 707 O O . LEU A 1 89 ? -9.773 16.856 11.188 1.00 60.88 89 LEU A O 1
ATOM 711 N N . SER A 1 90 ? -9.258 18.987 10.756 1.00 57.16 90 SER A N 1
ATOM 712 C CA . SER A 1 90 ? -10.623 19.492 10.768 1.00 57.16 90 SER A CA 1
ATOM 713 C C . SER A 1 90 ? -11.396 18.864 9.615 1.00 57.16 90 SER A C 1
ATOM 715 O O . SER A 1 90 ? -10.962 18.922 8.469 1.00 57.16 90 SER A O 1
ATOM 717 N N . GLY A 1 91 ? -12.544 18.265 9.923 1.00 65.00 91 GLY A N 1
ATOM 718 C CA . GLY A 1 91 ? -13.410 17.634 8.925 1.00 65.00 91 GLY A CA 1
ATOM 719 C C . GLY A 1 91 ? -13.199 16.133 8.729 1.00 65.00 91 GLY A C 1
ATOM 720 O O . GLY A 1 91 ? -13.975 15.543 7.985 1.00 65.00 91 GLY A O 1
ATOM 721 N N . LEU A 1 92 ? -12.230 15.503 9.411 1.00 68.38 92 LEU A N 1
ATOM 722 C CA . LEU A 1 92 ? -12.150 14.041 9.447 1.00 68.38 92 LEU A CA 1
ATOM 723 C C . LEU A 1 92 ? -13.044 13.456 10.546 1.00 68.38 92 LEU A C 1
ATOM 725 O O . LEU A 1 92 ? -12.912 13.798 11.725 1.00 68.38 92 LEU A O 1
ATOM 729 N N . LEU A 1 93 ? -13.915 12.518 10.172 1.00 76.44 93 LEU A N 1
ATOM 730 C CA . LEU A 1 93 ? -14.637 11.676 11.126 1.00 76.44 93 LEU A CA 1
ATOM 731 C C . LEU A 1 93 ? -13.666 10.676 11.757 1.00 76.44 93 LEU A C 1
ATOM 733 O O . LEU A 1 93 ? -13.003 9.932 11.045 1.00 76.44 93 LEU A O 1
ATOM 737 N N . ILE A 1 94 ? -13.560 10.653 13.086 1.00 82.00 94 ILE A N 1
ATOM 738 C CA . ILE A 1 94 ? -12.652 9.729 13.777 1.00 82.00 94 ILE A CA 1
ATOM 739 C C . ILE A 1 94 ? -13.434 8.499 14.223 1.00 82.00 94 ILE A C 1
ATOM 741 O O . ILE A 1 94 ? -14.310 8.615 15.079 1.00 82.00 94 ILE A O 1
ATOM 745 N N . GLN A 1 95 ? -13.064 7.333 13.699 1.00 81.25 95 GLN A N 1
ATOM 746 C CA . GLN A 1 95 ? -13.658 6.047 14.052 1.00 81.25 95 GLN A CA 1
ATOM 747 C C . GLN A 1 95 ? -12.582 5.085 14.567 1.00 81.25 95 GLN A C 1
ATOM 749 O O . GLN A 1 95 ? -11.501 4.969 13.990 1.00 81.25 95 GLN A O 1
ATOM 754 N N . MET A 1 96 ? -12.880 4.402 15.671 1.00 83.00 96 MET A N 1
ATOM 755 C CA . MET A 1 96 ? -12.040 3.347 16.243 1.00 83.00 96 MET A CA 1
ATOM 756 C C . MET A 1 96 ? -12.872 2.067 16.322 1.00 83.00 96 MET A C 1
ATOM 758 O O . MET A 1 96 ? -14.015 2.128 16.773 1.00 83.00 96 MET A O 1
ATOM 762 N N . SER A 1 97 ? -12.335 0.937 15.866 1.00 77.62 97 SER A N 1
ATOM 763 C CA . SER A 1 97 ? -13.017 -0.365 15.934 1.00 77.62 97 SER A CA 1
ATOM 764 C C . SER A 1 97 ? -12.005 -1.506 15.965 1.00 77.62 97 SER A C 1
ATOM 766 O O . SER A 1 97 ? -10.980 -1.420 15.297 1.00 77.62 97 SER A O 1
ATOM 768 N N . ASP A 1 98 ? -12.295 -2.597 16.670 1.00 69.38 98 ASP A N 1
ATOM 769 C CA . ASP A 1 98 ? -11.414 -3.774 16.706 1.00 69.38 98 ASP A CA 1
ATOM 770 C C . ASP A 1 98 ? -11.424 -4.573 15.395 1.00 69.38 98 ASP A C 1
ATOM 772 O O . ASP A 1 98 ? -10.423 -5.186 15.041 1.00 69.38 98 ASP A O 1
ATOM 776 N N . SER A 1 99 ? -12.521 -4.517 14.642 1.00 74.81 99 SER A N 1
ATOM 777 C CA . SER A 1 99 ? -12.639 -5.084 13.297 1.00 74.81 99 SER A CA 1
ATOM 778 C C . SER A 1 99 ? -13.600 -4.242 12.472 1.00 74.81 99 SER A C 1
ATOM 780 O O . SER A 1 99 ? -14.610 -3.766 13.003 1.00 74.81 99 SER A O 1
ATOM 782 N N . LEU A 1 100 ? -13.315 -4.051 11.188 1.00 79.38 100 LEU A N 1
ATOM 783 C CA . LEU A 1 100 ? -14.177 -3.275 10.298 1.00 79.38 100 LEU A CA 1
ATOM 784 C C . LEU A 1 100 ? -14.669 -4.113 9.122 1.00 79.38 100 LEU A C 1
ATOM 786 O O . LEU A 1 100 ? -13.886 -4.775 8.446 1.00 79.38 100 LEU A O 1
ATOM 790 N N . ASP A 1 101 ? -15.977 -4.032 8.898 1.00 85.19 101 ASP A N 1
ATOM 791 C CA . ASP A 1 101 ? -16.639 -4.337 7.634 1.00 85.19 101 ASP A CA 1
ATOM 792 C C . ASP A 1 101 ? -17.383 -3.062 7.218 1.00 85.19 101 ASP A C 1
ATOM 794 O O . ASP A 1 101 ? -18.500 -2.785 7.665 1.00 85.19 101 ASP A O 1
ATOM 798 N N . LEU A 1 102 ? -16.683 -2.186 6.492 1.00 85.31 102 LEU A N 1
ATOM 799 C CA . LEU A 1 102 ? -17.209 -0.886 6.076 1.00 85.31 102 LEU A CA 1
ATOM 800 C C . LEU A 1 102 ? -17.435 -0.872 4.576 1.00 85.31 102 LEU A C 1
ATOM 802 O O . LEU A 1 102 ? -16.517 -1.091 3.795 1.00 85.31 102 LEU A O 1
ATOM 806 N N . ARG A 1 103 ? -18.643 -0.497 4.159 1.00 89.75 103 ARG A N 1
ATOM 807 C CA . ARG A 1 103 ? -18.944 -0.337 2.732 1.00 89.75 103 ARG A CA 1
ATOM 808 C C . ARG A 1 103 ? -18.273 0.893 2.132 1.00 89.75 103 ARG A C 1
ATOM 810 O O . ARG A 1 103 ? -17.708 0.851 1.048 1.00 89.75 103 ARG A O 1
ATOM 817 N N . THR A 1 104 ? -18.361 2.037 2.799 1.00 90.56 104 THR A N 1
ATOM 818 C CA . THR A 1 104 ? -17.803 3.274 2.246 1.00 90.56 104 THR A CA 1
ATOM 819 C C . THR A 1 104 ? -17.321 4.179 3.352 1.00 90.56 104 THR A C 1
ATOM 821 O O . THR A 1 104 ? -18.044 4.473 4.302 1.00 90.56 104 THR A O 1
ATOM 824 N N . VAL A 1 105 ? -16.089 4.635 3.192 1.00 89.50 105 VAL A N 1
ATOM 825 C CA . VAL A 1 105 ? -15.414 5.565 4.076 1.00 89.50 105 VAL A CA 1
ATOM 826 C C . VAL A 1 105 ? -14.987 6.754 3.240 1.00 89.50 105 VAL A C 1
ATOM 828 O O . VAL A 1 105 ? -14.304 6.594 2.232 1.00 89.50 105 VAL A O 1
ATOM 831 N N . SER A 1 106 ? -15.366 7.955 3.656 1.00 91.81 106 SER A N 1
ATOM 832 C CA . SER A 1 106 ? -14.846 9.170 3.044 1.00 91.81 106 SER A CA 1
ATOM 833 C C . SER A 1 106 ? -14.603 10.232 4.097 1.00 91.81 106 SER A C 1
ATOM 835 O O . SER A 1 106 ? -15.392 10.355 5.037 1.00 91.81 106 SER A O 1
ATOM 837 N N . LYS A 1 107 ? -13.512 10.990 3.938 1.00 89.81 107 LYS A N 1
ATOM 838 C CA . LYS A 1 107 ? -13.115 12.068 4.855 1.00 89.81 107 LYS A CA 1
ATOM 839 C C . 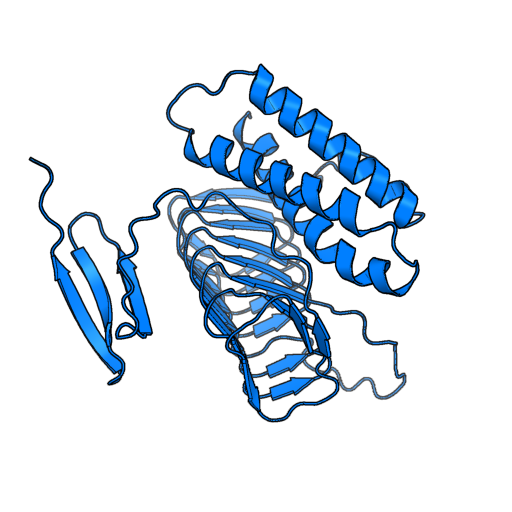LYS A 1 107 ? -13.111 11.591 6.308 1.00 89.81 107 LYS A C 1
ATOM 841 O O . LYS A 1 107 ? -13.696 12.216 7.192 1.00 89.81 107 LYS A O 1
ATOM 846 N N . ALA A 1 108 ? -12.465 10.456 6.558 1.00 87.19 108 ALA A N 1
ATOM 847 C CA . ALA A 1 108 ? -12.364 9.877 7.890 1.00 87.19 108 ALA A CA 1
ATOM 848 C C . ALA A 1 108 ? -10.915 9.581 8.284 1.00 87.19 108 ALA A C 1
ATOM 850 O O . ALA A 1 108 ? -10.057 9.343 7.439 1.00 87.19 108 ALA A O 1
ATOM 851 N N . LEU A 1 109 ? -10.662 9.575 9.590 1.00 88.75 109 LEU A N 1
ATOM 852 C CA . LEU A 1 109 ? -9.519 8.923 10.210 1.00 88.75 109 LEU A CA 1
ATOM 853 C C . LEU A 1 109 ? -10.025 7.649 10.888 1.00 88.75 109 LEU A C 1
ATOM 855 O O . LEU A 1 109 ? -10.773 7.711 11.866 1.00 88.75 109 LEU A O 1
ATOM 859 N N . ILE A 1 110 ? -9.581 6.505 10.393 1.00 88.25 110 ILE A N 1
ATOM 860 C CA . ILE A 1 110 ? -9.951 5.193 10.907 1.00 88.25 110 ILE A CA 1
ATOM 861 C C . ILE A 1 110 ? -8.746 4.544 11.569 1.00 88.25 110 ILE A C 1
ATOM 863 O O . ILE A 1 110 ? -7.660 4.509 10.997 1.00 88.25 110 ILE A O 1
ATOM 867 N N . ILE A 1 111 ? -8.964 3.997 12.763 1.00 88.19 111 ILE A N 1
ATOM 868 C CA . ILE A 1 111 ? -7.980 3.195 13.491 1.00 88.19 111 ILE A CA 1
ATOM 869 C C . ILE A 1 111 ? -8.607 1.837 13.805 1.00 88.19 111 ILE A C 1
ATOM 871 O O . ILE A 1 111 ? -9.640 1.776 14.476 1.00 88.19 111 ILE A O 1
ATOM 875 N N . THR A 1 112 ? -8.007 0.753 13.319 1.00 89.12 112 THR A N 1
ATOM 876 C CA . THR A 1 112 ? -8.512 -0.609 13.545 1.00 89.12 112 THR A CA 1
ATOM 877 C C . THR A 1 112 ? -7.395 -1.651 13.550 1.00 89.12 112 THR A C 1
ATOM 879 O O . THR A 1 112 ? -6.282 -1.348 13.136 1.00 89.12 112 THR A O 1
ATOM 882 N N . LYS A 1 113 ? -7.661 -2.885 13.997 1.00 84.88 113 LYS A N 1
ATOM 883 C CA . LYS A 1 113 ? -6.708 -4.005 13.864 1.00 84.88 113 LYS A CA 1
ATOM 884 C C . LYS A 1 113 ? -6.670 -4.583 12.446 1.00 84.88 113 LYS A C 1
ATOM 886 O O . LYS A 1 113 ? -5.765 -5.321 12.090 1.00 84.88 113 LYS A O 1
ATOM 891 N N . GLY A 1 114 ? -7.660 -4.269 11.618 1.00 90.94 114 GLY A N 1
ATOM 892 C CA . GLY A 1 114 ? -7.756 -4.801 10.267 1.00 90.94 114 GLY A CA 1
ATOM 893 C C . GLY A 1 114 ? -9.197 -4.967 9.819 1.00 90.94 114 GLY A C 1
ATOM 894 O O . GLY A 1 114 ? -10.138 -4.554 10.503 1.00 90.94 114 GLY A O 1
ATOM 895 N N . GLY A 1 115 ? -9.366 -5.606 8.668 1.00 91.69 115 GLY A N 1
ATOM 896 C CA . GLY A 1 115 ? -10.681 -5.999 8.176 1.00 91.69 115 GLY A CA 1
ATOM 897 C C . GLY A 1 115 ? -10.876 -5.733 6.695 1.00 91.69 115 GLY A C 1
ATOM 898 O O . GLY A 1 115 ? -9.923 -5.683 5.917 1.00 91.69 115 GLY A O 1
ATOM 899 N N . LYS A 1 116 ? -12.140 -5.591 6.312 1.00 95.50 116 LYS A N 1
ATOM 900 C CA . LYS A 1 116 ? -12.554 -5.395 4.931 1.00 95.50 116 LYS A CA 1
ATOM 901 C C . LYS A 1 116 ? -13.212 -4.031 4.769 1.00 95.50 116 LYS A C 1
ATOM 903 O O . LYS A 1 116 ? -14.039 -3.619 5.582 1.00 95.50 116 LYS A O 1
ATOM 908 N N . ILE A 1 117 ? -12.826 -3.322 3.715 1.00 95.31 117 ILE A N 1
ATOM 909 C CA . ILE A 1 117 ? -13.398 -2.022 3.372 1.00 95.31 117 ILE A CA 1
ATOM 910 C C . ILE A 1 117 ? -13.738 -2.041 1.886 1.00 95.31 117 ILE A C 1
ATOM 912 O O . ILE A 1 117 ? -12.844 -2.186 1.060 1.00 95.31 117 ILE A O 1
ATOM 916 N N . ASP A 1 118 ? -15.002 -1.887 1.501 1.00 95.62 118 ASP A N 1
ATOM 917 C CA . ASP A 1 118 ? -15.324 -1.921 0.069 1.00 95.62 118 ASP A CA 1
ATOM 918 C C . ASP A 1 118 ? -14.773 -0.674 -0.643 1.00 95.62 118 ASP A C 1
ATOM 920 O O . ASP A 1 118 ? -14.208 -0.790 -1.727 1.00 95.62 118 ASP A O 1
ATOM 924 N N . SER A 1 119 ? -14.868 0.512 -0.030 1.00 95.94 119 SER A N 1
ATOM 925 C CA . SER A 1 119 ? -14.329 1.754 -0.596 1.00 95.94 119 SER A CA 1
ATOM 926 C C . SER A 1 119 ? -13.837 2.736 0.468 1.00 95.94 119 SER A C 1
ATOM 928 O O . SER A 1 119 ? -14.545 3.021 1.435 1.00 95.94 119 SER A O 1
ATOM 930 N N . ILE A 1 120 ? -12.668 3.333 0.238 1.00 95.12 120 ILE A N 1
ATOM 931 C CA . ILE A 1 120 ? -12.094 4.432 1.014 1.00 95.12 120 ILE A CA 1
ATOM 932 C C . ILE A 1 120 ? -11.656 5.572 0.084 1.00 95.12 120 ILE A C 1
ATOM 934 O O . ILE A 1 120 ? -10.965 5.349 -0.907 1.00 95.12 120 ILE A O 1
ATOM 938 N N . ASP A 1 121 ? -12.077 6.798 0.387 1.00 94.06 121 ASP A N 1
ATOM 939 C CA . ASP A 1 121 ? -11.695 7.992 -0.372 1.00 94.06 121 ASP A CA 1
ATOM 940 C C . ASP A 1 121 ? -11.313 9.157 0.547 1.00 94.06 121 ASP A C 1
ATOM 942 O O . ASP A 1 121 ? -11.971 9.405 1.560 1.00 94.06 121 ASP A O 1
ATOM 946 N N . SER A 1 122 ? -10.270 9.907 0.190 1.00 91.19 122 SER A N 1
ATOM 947 C CA . SER A 1 122 ? -9.866 11.128 0.902 1.00 91.19 122 SER A CA 1
ATOM 948 C C . SER A 1 122 ? -9.741 10.924 2.422 1.00 91.19 122 SER A C 1
ATOM 950 O O . SER A 1 122 ? -10.220 11.741 3.213 1.00 91.19 122 SER A O 1
ATOM 952 N N . SER A 1 123 ? -9.195 9.781 2.842 1.00 92.38 123 SER A N 1
ATOM 953 C CA . SER A 1 123 ? -9.222 9.325 4.236 1.00 92.38 123 SER A CA 1
ATOM 954 C C . SER A 1 123 ? -7.853 8.846 4.710 1.00 92.38 123 SER A C 1
ATOM 956 O O . SER A 1 123 ? -6.933 8.617 3.929 1.00 92.38 123 SER A O 1
ATOM 958 N N . VAL A 1 124 ? -7.721 8.688 6.023 1.00 91.50 124 VAL A N 1
ATOM 959 C CA . VAL A 1 124 ? -6.535 8.141 6.676 1.00 91.50 124 VAL A CA 1
ATOM 960 C C . VAL A 1 124 ? -6.926 6.851 7.382 1.00 91.50 124 VAL A C 1
ATOM 962 O O . VAL A 1 124 ? -7.838 6.848 8.207 1.00 91.50 124 VAL A O 1
ATOM 965 N N . LEU A 1 125 ? -6.235 5.760 7.078 1.00 92.88 125 LEU A N 1
ATOM 966 C CA . LEU A 1 125 ? -6.485 4.437 7.633 1.00 92.88 125 LEU A CA 1
ATOM 967 C C . LEU A 1 125 ? -5.233 3.919 8.332 1.00 92.88 125 LEU A C 1
ATOM 969 O O . LEU A 1 125 ? -4.178 3.802 7.713 1.00 92.88 125 LEU A O 1
ATOM 973 N N . LEU A 1 126 ? -5.364 3.592 9.614 1.00 91.38 126 LEU A N 1
ATOM 974 C CA . LEU A 1 126 ? -4.287 3.080 10.454 1.00 91.38 126 LEU A CA 1
ATOM 975 C C . LEU A 1 126 ? -4.666 1.701 10.967 1.00 91.38 126 LEU A C 1
ATOM 977 O O . LEU A 1 126 ? -5.672 1.544 11.663 1.00 91.38 126 LEU A O 1
ATOM 981 N N . LEU A 1 127 ? -3.859 0.716 10.593 1.00 88.31 127 LEU A N 1
ATOM 982 C CA . LEU A 1 127 ? -4.134 -0.698 10.775 1.00 88.31 127 LEU A CA 1
ATOM 983 C C . LEU A 1 127 ? -3.066 -1.328 11.668 1.00 88.31 127 LEU A C 1
ATOM 985 O O . LEU A 1 127 ? -1.890 -1.373 11.301 1.00 88.31 127 LEU A O 1
ATOM 989 N N . ASP A 1 128 ? -3.481 -1.874 12.806 1.00 87.19 128 ASP A N 1
ATOM 990 C CA . ASP A 1 128 ? -2.666 -2.811 13.584 1.00 87.19 128 ASP A CA 1
ATOM 991 C C . ASP A 1 128 ? -2.909 -4.257 13.122 1.00 87.19 128 ASP A C 1
ATOM 993 O O . ASP A 1 128 ? -3.398 -5.109 13.860 1.00 87.19 128 ASP A O 1
ATOM 997 N N . GLY A 1 129 ? -2.647 -4.493 11.840 1.00 89.25 129 GLY A N 1
ATOM 998 C CA . GLY A 1 129 ? -2.805 -5.780 11.180 1.00 89.25 129 GLY A CA 1
ATOM 999 C C . GLY A 1 129 ? -2.963 -5.599 9.679 1.00 89.25 129 GLY A C 1
ATOM 1000 O O . GLY A 1 129 ? -2.262 -4.780 9.081 1.00 89.25 129 GLY A O 1
ATOM 1001 N N . SER A 1 130 ? -3.847 -6.384 9.063 1.00 94.19 130 SER A N 1
ATOM 1002 C CA . SER A 1 130 ? -4.010 -6.431 7.603 1.00 94.19 130 SER A CA 1
ATOM 1003 C C . SER A 1 130 ? -5.408 -6.014 7.159 1.00 94.19 130 SER A C 1
ATOM 1005 O O . SER A 1 130 ? -6.374 -6.163 7.912 1.00 94.19 130 SER A O 1
ATOM 1007 N N . ALA A 1 131 ? -5.529 -5.520 5.927 1.00 96.00 131 ALA A N 1
ATOM 1008 C CA . ALA A 1 131 ? -6.827 -5.192 5.349 1.00 96.00 131 ALA A CA 1
ATOM 1009 C C . ALA A 1 131 ? -6.942 -5.551 3.868 1.00 96.00 131 ALA A C 1
ATOM 1011 O O . ALA A 1 131 ? -5.971 -5.471 3.114 1.00 96.00 131 ALA A O 1
ATOM 1012 N N . THR A 1 132 ? -8.170 -5.869 3.466 1.00 97.62 132 THR A N 1
ATOM 1013 C CA . THR A 1 132 ? -8.578 -5.976 2.064 1.00 97.62 132 THR A CA 1
ATOM 1014 C C . THR A 1 132 ? -9.491 -4.806 1.734 1.00 97.62 132 THR A C 1
ATOM 1016 O O . THR A 1 132 ? -10.487 -4.567 2.421 1.00 97.62 132 THR A O 1
ATOM 1019 N N . ILE A 1 133 ? -9.158 -4.077 0.677 1.00 97.38 133 ILE A N 1
ATOM 1020 C CA . ILE A 1 133 ? -9.837 -2.857 0.267 1.00 97.38 133 ILE A CA 1
ATOM 1021 C C . ILE A 1 133 ? -10.287 -3.003 -1.189 1.00 97.38 133 ILE A C 1
ATOM 1023 O O . ILE A 1 133 ? -9.487 -3.327 -2.063 1.00 97.38 133 ILE A O 1
ATOM 1027 N N . GLY A 1 134 ? -11.566 -2.772 -1.480 1.00 96.81 134 GLY A N 1
ATOM 1028 C CA . GLY A 1 134 ? -12.047 -2.785 -2.865 1.00 96.81 134 GLY A CA 1
ATOM 1029 C C . GLY A 1 134 ? -11.485 -1.598 -3.653 1.00 96.81 134 GLY A C 1
ATOM 1030 O O . GLY A 1 134 ? -10.750 -1.777 -4.622 1.00 96.81 134 GLY A O 1
ATOM 1031 N N . TYR A 1 135 ? -11.781 -0.384 -3.192 1.00 96.38 135 TYR A N 1
ATOM 1032 C CA . TYR A 1 135 ? -11.360 0.866 -3.824 1.00 96.38 135 TYR A CA 1
ATOM 1033 C C . TYR A 1 135 ? -10.665 1.780 -2.817 1.00 96.38 135 TYR A C 1
ATOM 1035 O O . TYR A 1 135 ? -11.229 2.063 -1.766 1.00 96.38 135 TYR A O 1
ATOM 1043 N N . ALA A 1 136 ? -9.473 2.276 -3.139 1.00 96.06 136 ALA A N 1
ATOM 1044 C CA . ALA A 1 136 ? -8.756 3.260 -2.334 1.00 96.06 136 ALA A CA 1
ATOM 1045 C C . ALA A 1 136 ? -8.366 4.460 -3.193 1.00 96.06 136 ALA A C 1
ATOM 1047 O O . ALA A 1 136 ? -7.619 4.306 -4.154 1.00 96.06 136 ALA A O 1
ATOM 1048 N N . ASN A 1 137 ? -8.841 5.657 -2.863 1.00 94.19 137 ASN A N 1
ATOM 1049 C CA . ASN A 1 137 ? -8.470 6.862 -3.602 1.00 94.19 137 ASN A CA 1
ATOM 1050 C C . ASN A 1 137 ? -8.070 7.995 -2.667 1.00 94.19 137 ASN A C 1
ATOM 1052 O O . ASN A 1 137 ? -8.678 8.173 -1.610 1.00 94.19 137 ASN A O 1
ATOM 1056 N N . ASN A 1 138 ? -7.069 8.787 -3.056 1.00 92.81 138 ASN A N 1
ATOM 1057 C CA . ASN A 1 138 ? -6.676 10.004 -2.332 1.00 92.81 138 ASN A CA 1
ATOM 1058 C C . ASN A 1 138 ? -6.424 9.763 -0.832 1.00 92.81 138 ASN A C 1
ATOM 1060 O O . ASN A 1 138 ? -6.734 10.618 -0.000 1.00 92.81 138 ASN A O 1
ATOM 1064 N N . SER A 1 139 ? -5.964 8.567 -0.465 1.00 94.12 139 SER A N 1
ATOM 1065 C CA . SER A 1 139 ? -5.963 8.108 0.923 1.00 94.12 139 SER A CA 1
ATOM 1066 C C . SER A 1 139 ? -4.561 7.792 1.421 1.00 94.12 139 SER A C 1
ATOM 1068 O O . SER A 1 139 ? -3.667 7.423 0.660 1.00 94.12 139 SER A O 1
ATOM 1070 N N . VAL A 1 140 ? -4.378 7.921 2.734 1.00 94.31 140 VAL A N 1
ATOM 1071 C CA . VAL A 1 140 ? -3.163 7.482 3.425 1.00 94.31 140 VAL A CA 1
ATOM 1072 C C . VAL A 1 140 ? -3.478 6.209 4.191 1.00 94.31 140 VAL A C 1
ATOM 1074 O O . VAL A 1 140 ? -4.342 6.211 5.064 1.00 94.31 140 VAL A O 1
ATOM 1077 N N . ILE A 1 141 ? -2.782 5.125 3.876 1.00 95.38 141 ILE A N 1
ATOM 1078 C CA . ILE A 1 141 ? -2.991 3.807 4.470 1.00 95.38 141 ILE A CA 1
ATOM 1079 C C . ILE A 1 141 ? -1.685 3.372 5.122 1.00 95.38 141 ILE A C 1
ATOM 1081 O O . ILE A 1 141 ? -0.651 3.283 4.465 1.00 95.38 141 ILE A O 1
ATOM 1085 N N . VAL A 1 142 ? -1.732 3.093 6.420 1.00 94.56 142 VAL A N 1
ATOM 1086 C CA . VAL A 1 142 ? -0.578 2.641 7.200 1.00 94.56 142 VAL A CA 1
ATOM 1087 C C . VAL A 1 142 ? -0.955 1.355 7.909 1.00 94.56 142 VAL A C 1
ATOM 1089 O O . VAL A 1 142 ? -1.912 1.349 8.679 1.00 94.56 142 VAL A O 1
ATOM 1092 N N . ALA A 1 143 ? -0.212 0.278 7.668 1.00 91.75 143 ALA A N 1
ATOM 1093 C CA . ALA A 1 143 ? -0.505 -1.032 8.237 1.00 91.75 143 ALA A CA 1
ATOM 1094 C C . ALA A 1 143 ? 0.735 -1.717 8.810 1.00 91.75 143 ALA A C 1
ATOM 1096 O O . ALA A 1 143 ? 1.795 -1.711 8.186 1.00 91.75 143 ALA A O 1
ATOM 1097 N N . THR A 1 144 ? 0.611 -2.363 9.971 1.00 88.50 144 THR A N 1
ATOM 1098 C CA . THR A 1 144 ? 1.673 -3.243 10.495 1.00 88.50 144 THR A CA 1
ATOM 1099 C C . THR A 1 144 ? 1.754 -4.565 9.723 1.00 88.50 144 THR A C 1
ATOM 1101 O O . THR A 1 144 ? 2.843 -5.120 9.577 1.00 88.50 144 THR A O 1
ATOM 1104 N N . GLY A 1 145 ? 0.625 -5.047 9.193 1.00 91.81 145 GLY A N 1
ATOM 1105 C CA . GLY A 1 145 ? 0.517 -6.239 8.355 1.00 91.81 145 GLY A CA 1
ATOM 1106 C C . GLY A 1 145 ? 0.588 -5.932 6.859 1.00 91.81 145 GLY A C 1
ATOM 1107 O O . GLY A 1 145 ? 1.412 -5.128 6.413 1.00 91.81 145 GLY A O 1
ATOM 1108 N N . GLY A 1 146 ? -0.252 -6.617 6.082 1.00 94.50 146 GLY A N 1
ATOM 1109 C CA . GLY A 1 146 ? -0.359 -6.447 4.636 1.00 94.50 146 GLY A CA 1
ATOM 1110 C C . GLY A 1 146 ? -1.634 -5.747 4.183 1.00 94.50 146 GLY A C 1
ATOM 1111 O O . GLY A 1 146 ? -2.639 -5.720 4.894 1.00 94.50 146 GLY A O 1
ATOM 1112 N N . VAL A 1 147 ? -1.592 -5.177 2.982 1.00 97.88 147 VAL A N 1
ATOM 1113 C CA . VAL A 1 147 ? -2.734 -4.480 2.382 1.00 97.88 147 VAL A CA 1
ATOM 1114 C C . VAL A 1 147 ? -2.975 -5.002 0.974 1.00 97.88 147 VAL A C 1
ATOM 1116 O O . VAL A 1 147 ? -2.078 -4.982 0.131 1.00 97.88 147 VAL A O 1
ATOM 1119 N N . GLU A 1 148 ? -4.203 -5.441 0.725 1.00 98.44 148 GLU A N 1
ATOM 1120 C CA . GLU A 1 148 ? -4.687 -5.819 -0.600 1.00 98.44 148 GLU A CA 1
ATOM 1121 C C . GLU A 1 148 ? -5.681 -4.769 -1.088 1.00 98.44 148 GLU A C 1
ATOM 1123 O O . GLU A 1 148 ? -6.651 -4.472 -0.393 1.00 98.44 148 GLU A O 1
ATOM 1128 N N . ILE A 1 149 ? -5.454 -4.206 -2.273 1.00 97.88 149 ILE A N 1
ATOM 1129 C CA . ILE A 1 149 ? -6.326 -3.208 -2.896 1.00 97.88 149 ILE A CA 1
ATOM 1130 C C . ILE A 1 149 ? -6.706 -3.694 -4.296 1.00 97.88 149 ILE A C 1
ATOM 1132 O O . ILE A 1 149 ? -5.832 -3.962 -5.118 1.00 97.88 149 ILE A O 1
ATOM 1136 N N . ALA A 1 150 ? -7.999 -3.789 -4.608 1.00 96.88 150 ALA A N 1
ATOM 1137 C CA . ALA A 1 150 ? -8.400 -4.145 -5.972 1.00 96.88 150 ALA A CA 1
ATOM 1138 C C . ALA A 1 150 ? -8.155 -2.975 -6.945 1.00 96.88 150 ALA A C 1
ATOM 1140 O O . ALA A 1 150 ? -7.560 -3.166 -8.007 1.00 96.88 150 ALA A O 1
ATOM 1141 N N . HIS A 1 151 ? -8.546 -1.756 -6.562 1.00 95.69 151 HIS A N 1
ATOM 1142 C CA . HIS A 1 151 ? -8.323 -0.538 -7.345 1.00 95.69 151 HIS A CA 1
ATOM 1143 C C . HIS A 1 151 ? -7.848 0.620 -6.461 1.00 95.69 151 HIS A C 1
ATOM 1145 O O . HIS A 1 151 ? -8.514 0.989 -5.495 1.00 95.69 151 HIS A O 1
ATOM 1151 N N . GLY A 1 152 ? -6.704 1.200 -6.807 1.00 94.06 152 GLY A N 1
ATOM 1152 C CA . GLY A 1 152 ? -6.046 2.276 -6.083 1.00 94.06 152 GLY A CA 1
ATOM 1153 C C . GLY A 1 152 ? -5.708 3.449 -6.998 1.00 94.06 152 GLY A C 1
ATOM 1154 O O . GLY A 1 152 ? -5.271 3.243 -8.127 1.00 94.06 152 GLY A O 1
ATOM 1155 N N . SER A 1 153 ? -5.890 4.687 -6.539 1.00 92.56 153 SER A N 1
ATOM 1156 C CA . SER A 1 153 ? -5.251 5.837 -7.181 1.00 92.56 153 SER A CA 1
ATOM 1157 C C . SER A 1 153 ? -4.919 6.957 -6.200 1.00 92.56 153 SER A C 1
ATOM 1159 O O . SER A 1 153 ? -5.674 7.249 -5.272 1.00 92.56 153 SER A O 1
ATOM 1161 N N . ASN A 1 154 ? -3.791 7.625 -6.439 1.00 92.75 154 ASN A N 1
ATOM 1162 C CA . ASN A 1 154 ? -3.350 8.786 -5.672 1.00 92.75 154 ASN A CA 1
ATOM 1163 C C . ASN A 1 154 ? -3.238 8.510 -4.157 1.00 92.75 154 ASN A C 1
ATOM 1165 O O . ASN A 1 154 ? -3.728 9.282 -3.331 1.00 92.75 154 ASN A O 1
ATOM 1169 N N . ASN A 1 155 ? -2.666 7.362 -3.788 1.00 94.62 155 ASN A N 1
ATOM 1170 C CA . ASN A 1 155 ? -2.580 6.910 -2.399 1.00 94.62 155 ASN A CA 1
ATOM 1171 C C . ASN A 1 155 ? -1.153 6.968 -1.858 1.00 94.62 155 ASN A C 1
ATOM 1173 O O . ASN A 1 155 ? -0.182 6.752 -2.581 1.00 94.62 155 ASN A O 1
ATOM 1177 N N . VAL A 1 156 ? -1.037 7.142 -0.543 1.00 95.06 156 VAL A N 1
ATOM 1178 C CA . VAL A 1 156 ? 0.203 6.875 0.192 1.00 95.06 156 VAL A CA 1
ATOM 1179 C C . VAL A 1 156 ? -0.006 5.628 1.037 1.00 95.06 156 VAL A C 1
ATOM 1181 O O . VAL A 1 156 ? -0.775 5.649 1.994 1.00 95.06 156 VAL A O 1
ATOM 1184 N N . ILE A 1 157 ? 0.657 4.534 0.678 1.00 95.94 157 ILE A N 1
ATOM 1185 C CA . ILE A 1 157 ? 0.473 3.219 1.294 1.00 95.94 157 ILE A CA 1
ATOM 1186 C C . ILE A 1 157 ? 1.790 2.781 1.911 1.00 95.94 157 ILE A C 1
ATOM 1188 O O . ILE A 1 157 ? 2.745 2.520 1.183 1.00 95.94 157 ILE A O 1
ATOM 1192 N N . LEU A 1 158 ? 1.832 2.644 3.236 1.00 95.00 158 LEU A N 1
ATOM 1193 C CA . LEU A 1 158 ? 2.955 2.027 3.934 1.00 95.00 158 LEU A CA 1
ATOM 1194 C C . LEU A 1 158 ? 2.514 0.769 4.670 1.00 95.00 158 LEU A C 1
ATOM 1196 O O . LEU A 1 158 ? 1.579 0.799 5.469 1.00 95.00 158 LEU A O 1
ATOM 1200 N N . THR A 1 159 ? 3.231 -0.327 4.451 1.00 93.75 159 THR A N 1
ATOM 1201 C CA . THR A 1 159 ? 2.936 -1.609 5.100 1.00 93.75 159 THR A CA 1
ATOM 1202 C C . THR A 1 159 ? 4.174 -2.231 5.719 1.00 93.75 159 THR A C 1
ATOM 1204 O O . THR A 1 159 ? 5.279 -2.094 5.196 1.00 93.75 159 THR A O 1
ATOM 1207 N N . GLY A 1 160 ? 3.995 -2.946 6.828 1.00 86.62 160 GLY A N 1
ATOM 1208 C CA . GLY A 1 160 ? 5.073 -3.698 7.464 1.00 86.62 160 GLY A CA 1
ATOM 1209 C C . GLY A 1 160 ? 5.437 -4.983 6.718 1.00 86.62 160 GLY A C 1
ATOM 1210 O O . GLY A 1 160 ? 6.593 -5.393 6.772 1.00 86.62 160 GLY A O 1
ATOM 1211 N N . GLN A 1 161 ? 4.487 -5.605 6.008 1.00 90.94 161 GLN A N 1
ATOM 1212 C CA . GLN A 1 161 ? 4.701 -6.903 5.355 1.00 90.94 161 GLN A CA 1
ATOM 1213 C C . GLN A 1 161 ? 4.626 -6.830 3.830 1.00 90.94 161 GLN A C 1
ATOM 1215 O O . GLN A 1 161 ? 5.647 -6.934 3.159 1.00 90.94 161 GLN A O 1
ATOM 1220 N N . PHE A 1 162 ? 3.431 -6.687 3.259 1.00 95.25 162 PHE A N 1
ATOM 1221 C CA . PHE A 1 162 ? 3.264 -6.702 1.809 1.00 95.25 162 PHE A CA 1
ATOM 1222 C C . PHE A 1 162 ? 2.182 -5.739 1.339 1.00 95.25 162 PHE A C 1
ATOM 1224 O O . PHE A 1 162 ? 1.250 -5.418 2.078 1.00 95.25 162 PHE A O 1
ATOM 1231 N N . VAL A 1 163 ? 2.286 -5.333 0.078 1.00 97.88 163 VAL A N 1
ATOM 1232 C CA . VAL A 1 163 ? 1.207 -4.658 -0.645 1.00 97.88 163 VAL A CA 1
ATOM 1233 C C . VAL A 1 163 ? 0.892 -5.442 -1.906 1.00 97.88 163 VAL A C 1
ATOM 1235 O O . VAL A 1 163 ? 1.799 -5.773 -2.672 1.00 97.88 163 VAL A O 1
ATOM 1238 N N . HIS A 1 164 ? -0.389 -5.705 -2.135 1.00 98.19 164 HIS A N 1
ATOM 1239 C CA . HIS A 1 164 ? -0.900 -6.164 -3.419 1.00 98.19 164 HIS A CA 1
ATOM 1240 C C . HIS A 1 164 ? -1.918 -5.152 -3.950 1.00 98.19 164 HIS A C 1
ATOM 1242 O O . HIS A 1 164 ? -2.886 -4.845 -3.257 1.00 98.19 164 HIS A O 1
ATOM 1248 N N . ILE A 1 165 ? -1.707 -4.640 -5.165 1.00 97.75 165 ILE A N 1
ATOM 1249 C CA . ILE A 1 165 ? -2.653 -3.738 -5.832 1.00 97.75 165 ILE A CA 1
ATOM 1250 C C . ILE A 1 165 ? -2.969 -4.267 -7.226 1.00 97.75 165 ILE A C 1
ATOM 1252 O O . ILE A 1 165 ? -2.098 -4.299 -8.092 1.00 97.75 165 ILE A O 1
ATOM 1256 N N . SER A 1 166 ? -4.213 -4.666 -7.486 1.00 96.81 166 SER A N 1
ATOM 1257 C CA . SER A 1 166 ? -4.550 -5.185 -8.817 1.00 96.81 166 SER A CA 1
ATOM 1258 C C . SER A 1 166 ? -4.513 -4.077 -9.878 1.00 96.81 166 SER A C 1
ATOM 1260 O O . SER A 1 166 ? -3.982 -4.286 -10.962 1.00 96.81 166 SER A O 1
ATOM 1262 N N . HIS A 1 167 ? -4.994 -2.871 -9.571 1.00 95.44 167 HIS A N 1
ATOM 1263 C CA . HIS A 1 167 ? -4.886 -1.712 -10.465 1.00 95.44 167 HIS A CA 1
ATOM 1264 C C . HIS A 1 167 ? -4.499 -0.456 -9.687 1.00 95.44 167 HIS A C 1
ATOM 1266 O O . HIS A 1 167 ? -5.292 0.015 -8.881 1.00 95.44 167 HIS A O 1
ATOM 1272 N N . GLU A 1 168 ? -3.312 0.088 -9.947 1.00 93.38 168 GLU A N 1
ATOM 1273 C CA . GLU A 1 168 ? -2.770 1.305 -9.344 1.00 93.38 168 GLU A CA 1
ATOM 1274 C C . GLU A 1 168 ? -2.591 2.429 -10.378 1.00 93.38 168 GLU A C 1
ATOM 1276 O O . GLU A 1 168 ? -1.861 2.325 -11.370 1.00 93.38 168 GLU A O 1
ATOM 1281 N N . GLY A 1 169 ? -3.241 3.551 -10.103 1.00 84.44 169 GLY A N 1
ATOM 1282 C CA . GLY A 1 169 ? -3.280 4.712 -10.972 1.00 84.44 169 GLY A CA 1
ATOM 1283 C C . GLY A 1 169 ? -4.701 5.037 -11.405 1.00 84.44 169 GLY A C 1
ATOM 1284 O O . GLY A 1 169 ? -5.636 4.251 -11.251 1.00 84.44 169 GLY A O 1
ATOM 1285 N N . SER A 1 170 ? -4.868 6.251 -11.923 1.00 66.25 170 SER A N 1
ATOM 1286 C CA . SER A 1 170 ? -6.180 6.735 -12.338 1.00 66.25 170 SER A CA 1
ATOM 1287 C C . SER A 1 170 ? -6.794 5.767 -13.357 1.00 66.25 170 SER A C 1
ATOM 1289 O O . SER A 1 170 ? -6.111 5.433 -14.336 1.00 66.25 170 SER A O 1
ATOM 1291 N N . PRO A 1 171 ? -8.062 5.330 -13.196 1.00 51.97 171 PRO A N 1
ATOM 1292 C CA . PRO A 1 171 ? -8.800 4.825 -14.336 1.00 51.97 171 PRO A CA 1
ATOM 1293 C C . PRO A 1 171 ? -8.753 5.961 -15.339 1.00 51.97 171 PRO A C 1
ATOM 1295 O O . PRO A 1 171 ? -9.278 7.038 -15.068 1.00 51.97 171 PRO A O 1
ATOM 1298 N N . VAL A 1 172 ? -8.023 5.743 -16.428 1.00 46.78 172 VAL A N 1
ATOM 1299 C CA . VAL A 1 172 ? -7.831 6.693 -17.511 1.00 46.78 172 VAL A CA 1
ATOM 1300 C C . VAL A 1 172 ? -9.222 7.096 -17.991 1.00 46.78 172 VAL A C 1
ATOM 1302 O O . VAL A 1 172 ? -9.797 6.490 -18.890 1.00 46.78 172 VAL A O 1
ATOM 1305 N N . GLN A 1 173 ? -9.812 8.115 -17.366 1.00 45.03 173 GLN A N 1
ATOM 1306 C CA . GLN A 1 173 ? -10.816 8.910 -18.020 1.00 45.03 173 GLN A CA 1
ATOM 1307 C C . GLN A 1 173 ? -10.061 9.465 -19.209 1.00 45.03 173 GLN A C 1
ATOM 1309 O O . GLN A 1 173 ? -9.043 10.135 -19.046 1.00 45.03 173 GLN A O 1
ATOM 1314 N N . PHE A 1 174 ? -10.523 9.051 -20.381 1.00 43.78 174 PHE A N 1
ATOM 1315 C CA . PHE A 1 174 ? -10.083 9.366 -21.730 1.00 43.78 174 PHE A CA 1
ATOM 1316 C C . PHE A 1 174 ? -10.039 10.881 -22.012 1.00 43.78 174 PHE A C 1
ATOM 1318 O O . PHE A 1 174 ? -10.575 11.357 -23.007 1.00 43.78 174 PHE A O 1
ATOM 1325 N N . GLN A 1 175 ? -9.404 11.679 -21.159 1.00 47.34 175 GLN A N 1
ATOM 1326 C CA . GLN A 1 175 ? -9.076 13.066 -21.427 1.00 47.34 175 GLN A CA 1
ATOM 1327 C C . GLN A 1 175 ? -7.758 13.076 -22.195 1.00 47.34 175 GLN A C 1
ATOM 1329 O O . GLN A 1 175 ? -6.674 13.360 -21.690 1.00 47.34 175 GLN A O 1
ATOM 1334 N N . GLN A 1 176 ? -7.889 12.699 -23.466 1.00 49.28 176 GLN A N 1
ATOM 1335 C CA . GLN A 1 176 ? -6.959 13.044 -24.526 1.00 49.28 176 GLN A CA 1
ATOM 1336 C C . GLN A 1 176 ? -6.797 14.567 -24.546 1.00 49.28 176 GLN A C 1
ATOM 1338 O O . GLN A 1 176 ? -7.632 15.226 -25.145 1.00 49.28 176 GLN A O 1
ATOM 1343 N N . SER A 1 177 ? -5.781 15.126 -23.883 1.00 49.50 177 SER A N 1
ATOM 1344 C CA . SER A 1 177 ? -5.100 16.374 -24.291 1.00 49.50 177 SER A CA 1
ATOM 1345 C C . SER A 1 177 ? -4.361 17.034 -23.125 1.00 49.50 177 SER A C 1
ATOM 1347 O O . SER A 1 177 ? -4.764 18.093 -22.646 1.00 49.50 177 SER A O 1
ATOM 1349 N N . LYS A 1 178 ? -3.263 16.433 -22.669 1.00 49.62 178 LYS A N 1
ATOM 1350 C CA . LYS A 1 178 ? -1.984 17.128 -22.436 1.00 49.62 178 LYS A CA 1
ATOM 1351 C C . LYS A 1 178 ? -0.996 16.153 -21.797 1.00 49.62 178 LYS A C 1
ATOM 1353 O O . LYS A 1 178 ? -1.372 15.471 -20.847 1.00 49.62 178 LYS A O 1
ATOM 1358 N N . PRO A 1 179 ? 0.260 16.108 -22.269 1.00 48.66 179 PRO A N 1
ATOM 1359 C CA . PRO A 1 179 ? 1.337 15.507 -21.505 1.00 48.66 179 PRO A CA 1
ATOM 1360 C C . PRO A 1 179 ? 1.610 16.446 -20.327 1.00 48.66 179 PRO A C 1
ATOM 1362 O O . PRO A 1 179 ? 2.427 17.356 -20.421 1.00 48.66 179 PRO A O 1
ATOM 1365 N N . LEU A 1 180 ? 0.839 16.311 -19.247 1.00 50.84 180 LEU A N 1
ATOM 1366 C CA . LEU A 1 180 ? 1.301 16.817 -17.965 1.00 50.84 180 LEU A CA 1
ATOM 1367 C C . LEU A 1 180 ? 2.515 15.971 -17.601 1.00 50.84 180 LEU A C 1
ATOM 1369 O O . LEU A 1 180 ? 2.419 14.743 -17.600 1.00 50.84 180 LEU A O 1
ATOM 1373 N N . GLU A 1 181 ? 3.636 16.637 -17.333 1.00 54.50 181 GLU A N 1
ATOM 1374 C CA . GLU A 1 181 ? 4.743 16.080 -16.560 1.00 54.50 181 GLU A CA 1
ATOM 1375 C C . GLU A 1 181 ? 4.129 15.287 -15.407 1.00 54.50 181 GLU A C 1
ATOM 1377 O O . GLU A 1 181 ? 3.408 15.826 -14.562 1.00 54.50 181 GLU A O 1
ATOM 1382 N N . SER A 1 182 ? 4.243 13.967 -15.499 1.00 56.34 182 SER A N 1
ATOM 1383 C CA . SER A 1 182 ? 3.362 13.058 -14.790 1.00 56.34 182 SER A CA 1
ATOM 1384 C C . SER A 1 182 ? 3.896 12.860 -13.382 1.00 56.34 182 SER A C 1
ATOM 1386 O O . SER A 1 182 ? 4.560 11.866 -13.089 1.00 56.34 182 SER A O 1
ATOM 1388 N N . ILE A 1 183 ? 3.652 13.855 -12.529 1.00 61.84 183 ILE A N 1
ATOM 1389 C CA . ILE A 1 183 ? 4.007 13.815 -11.111 1.00 61.84 183 ILE A CA 1
ATOM 1390 C C . ILE A 1 183 ? 3.495 12.483 -10.545 1.00 61.84 183 ILE A C 1
ATOM 1392 O O . ILE A 1 183 ? 2.315 12.165 -10.751 1.00 61.84 183 ILE A O 1
ATOM 1396 N N . PRO A 1 184 ? 4.350 11.692 -9.866 1.00 59.47 184 PRO A N 1
ATOM 1397 C CA . PRO A 1 184 ? 3.903 10.474 -9.221 1.00 59.47 184 PRO A CA 1
ATOM 1398 C C . PRO A 1 184 ? 2.704 10.765 -8.319 1.00 59.47 184 PRO A C 1
ATOM 1400 O O . PRO A 1 184 ? 2.761 11.628 -7.446 1.00 59.47 184 PRO A O 1
ATOM 1403 N N . THR A 1 185 ? 1.605 10.064 -8.568 1.00 83.94 185 THR A N 1
ATOM 1404 C CA . THR A 1 185 ? 0.345 10.238 -7.836 1.00 83.94 185 THR A CA 1
ATOM 1405 C C . THR A 1 185 ? 0.313 9.370 -6.588 1.00 83.94 185 THR A C 1
ATOM 1407 O O . THR A 1 185 ? -0.231 9.771 -5.566 1.00 83.94 185 THR A O 1
ATOM 1410 N N . SER A 1 186 ? 0.964 8.209 -6.631 1.00 92.88 186 SER A N 1
ATOM 1411 C CA . SER A 1 186 ? 0.954 7.267 -5.517 1.00 92.88 186 SER A CA 1
ATOM 1412 C C . SER A 1 186 ? 2.351 6.942 -5.025 1.00 92.88 186 SER A C 1
ATOM 1414 O O . SER A 1 186 ? 3.310 6.887 -5.798 1.00 92.88 186 SER A O 1
ATOM 1416 N N . VAL A 1 187 ? 2.449 6.676 -3.726 1.00 94.50 187 VAL A N 1
ATOM 1417 C CA . VAL A 1 187 ? 3.662 6.190 -3.073 1.00 94.50 187 VAL A CA 1
ATOM 1418 C C . VAL A 1 187 ? 3.332 4.918 -2.315 1.00 94.50 187 VAL A C 1
ATOM 1420 O O . VAL A 1 187 ? 2.492 4.922 -1.418 1.00 94.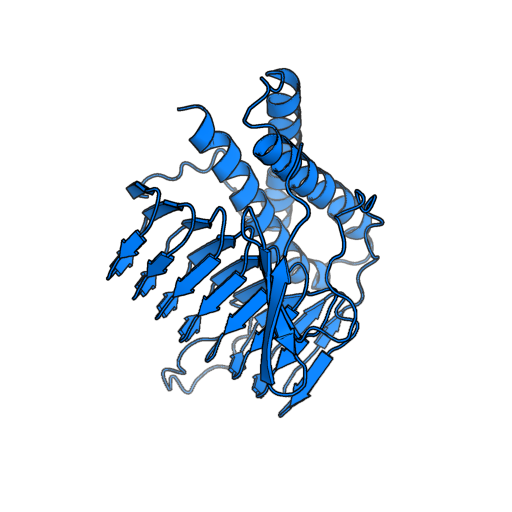50 187 VAL A O 1
ATOM 1423 N N . VAL A 1 188 ? 4.007 3.829 -2.670 1.00 95.75 188 VAL A N 1
ATOM 1424 C CA . VAL A 1 188 ? 3.783 2.503 -2.098 1.00 95.75 188 VAL A CA 1
ATOM 1425 C C . VAL A 1 188 ? 5.086 1.990 -1.506 1.00 95.75 188 VAL A C 1
ATOM 1427 O O . VAL A 1 188 ? 6.057 1.733 -2.215 1.00 95.75 188 VAL A O 1
ATOM 1430 N N . VAL A 1 189 ? 5.111 1.815 -0.192 1.00 94.75 189 VAL A N 1
ATOM 1431 C CA . VAL A 1 189 ? 6.266 1.275 0.522 1.00 94.75 189 VAL A CA 1
ATOM 1432 C C . VAL A 1 189 ? 5.845 0.040 1.290 1.00 94.75 189 VAL A C 1
ATOM 1434 O O . VAL A 1 189 ? 4.808 0.015 1.959 1.00 94.75 189 VAL A O 1
ATOM 1437 N N . SER A 1 190 ? 6.671 -0.994 1.217 1.00 94.44 190 SER A N 1
ATOM 1438 C CA . SER A 1 190 ? 6.461 -2.207 1.988 1.00 94.44 190 SER A CA 1
ATOM 1439 C C . SER A 1 190 ? 7.729 -2.644 2.696 1.00 94.44 190 SER A C 1
ATOM 1441 O O . SER A 1 190 ? 8.823 -2.545 2.146 1.00 94.44 190 SER A O 1
ATOM 1443 N N . GLY A 1 191 ? 7.574 -3.171 3.909 1.00 89.56 191 GLY A N 1
ATOM 1444 C CA . GLY A 1 191 ? 8.665 -3.765 4.673 1.00 89.56 191 GLY A CA 1
ATOM 1445 C C . GLY A 1 191 ? 9.215 -5.054 4.061 1.00 89.56 191 GLY A C 1
ATOM 1446 O O . GLY A 1 191 ? 10.315 -5.456 4.429 1.00 89.56 191 GLY A O 1
ATOM 1447 N N . TYR A 1 192 ? 8.509 -5.685 3.113 1.00 91.38 192 TYR A N 1
ATOM 1448 C CA . TYR A 1 192 ? 9.021 -6.875 2.435 1.00 91.38 192 TYR A CA 1
ATOM 1449 C C . TYR A 1 192 ? 8.684 -6.946 0.941 1.00 91.38 192 TYR A C 1
ATOM 1451 O O . TYR A 1 192 ? 9.610 -6.892 0.133 1.00 91.38 192 TYR A O 1
ATOM 1459 N N . ARG A 1 193 ? 7.410 -7.055 0.537 1.00 95.12 193 ARG A N 1
ATOM 1460 C CA . ARG A 1 193 ? 7.040 -7.329 -0.871 1.00 95.12 193 ARG A CA 1
ATOM 1461 C C . ARG A 1 193 ? 6.003 -6.356 -1.430 1.00 95.12 193 ARG A C 1
ATOM 1463 O O . ARG A 1 193 ? 5.026 -6.035 -0.765 1.00 95.12 193 ARG A O 1
ATOM 1470 N N . ILE A 1 194 ? 6.157 -5.976 -2.696 1.00 97.88 194 ILE A N 1
ATOM 1471 C CA . ILE A 1 194 ? 5.136 -5.257 -3.472 1.00 97.88 194 ILE A CA 1
ATOM 1472 C C . ILE A 1 194 ? 4.758 -6.090 -4.702 1.00 97.88 194 ILE A C 1
ATOM 1474 O O . ILE A 1 194 ? 5.636 -6.572 -5.413 1.00 97.88 194 ILE A O 1
ATOM 1478 N N . ASN A 1 195 ? 3.460 -6.255 -4.959 1.00 98.25 195 ASN A N 1
ATOM 1479 C CA . ASN A 1 195 ? 2.926 -6.803 -6.206 1.00 98.25 195 ASN A CA 1
ATOM 1480 C C . ASN A 1 195 ? 1.854 -5.855 -6.779 1.00 98.25 195 ASN A C 1
ATOM 1482 O O . ASN A 1 195 ? 0.902 -5.526 -6.073 1.00 98.25 195 ASN A O 1
ATOM 1486 N N . ILE A 1 196 ? 2.012 -5.385 -8.023 1.00 97.62 196 ILE A N 1
ATOM 1487 C CA . ILE A 1 196 ? 1.074 -4.441 -8.656 1.00 97.62 196 ILE A CA 1
ATOM 1488 C C . ILE A 1 196 ? 0.790 -4.833 -10.111 1.00 97.62 196 ILE A C 1
ATOM 1490 O O . ILE A 1 196 ? 1.717 -4.889 -10.915 1.00 97.62 196 ILE A O 1
ATOM 1494 N N . SER A 1 197 ? -0.467 -5.059 -10.517 1.00 95.62 197 SER A N 1
ATOM 1495 C CA . SER A 1 197 ? -0.710 -5.518 -11.900 1.00 95.62 197 SER A CA 1
ATOM 1496 C C . SER A 1 197 ? -0.673 -4.399 -12.952 1.00 95.62 197 SER A C 1
ATOM 1498 O O . SER A 1 197 ? -0.227 -4.621 -14.081 1.00 95.62 197 SER A O 1
ATOM 1500 N N . HIS A 1 198 ? -1.069 -3.183 -12.580 1.00 94.94 198 HIS A N 1
ATOM 1501 C CA . HIS A 1 198 ? -0.975 -1.979 -13.409 1.00 94.94 198 HIS A CA 1
ATOM 1502 C C . HIS A 1 198 ? -0.526 -0.823 -12.532 1.00 94.94 198 HIS A C 1
ATOM 1504 O O . HIS A 1 198 ? -1.308 -0.399 -11.704 1.00 94.94 198 HIS A O 1
ATOM 1510 N N . ALA A 1 199 ? 0.702 -0.338 -12.674 1.00 95.00 199 ALA A N 1
ATOM 1511 C CA . ALA A 1 199 ? 1.217 0.795 -11.914 1.00 95.00 199 ALA A CA 1
ATOM 1512 C C . ALA A 1 199 ? 1.420 1.986 -12.850 1.00 95.00 199 ALA A C 1
ATOM 1514 O O . ALA A 1 199 ? 2.196 1.894 -13.805 1.00 95.00 199 ALA A O 1
ATOM 1515 N N . THR A 1 200 ? 0.744 3.101 -12.570 1.00 93.25 200 THR A N 1
ATOM 1516 C CA . THR A 1 200 ? 0.890 4.346 -13.335 1.00 93.25 200 THR A CA 1
ATOM 1517 C C . THR A 1 200 ? 1.313 5.493 -12.427 1.00 93.25 200 THR A C 1
ATOM 1519 O O . THR A 1 200 ? 0.628 5.781 -11.448 1.00 93.25 200 THR A O 1
ATOM 1522 N N . ASN A 1 201 ? 2.409 6.180 -12.765 1.00 92.06 201 ASN A N 1
ATOM 1523 C CA . ASN A 1 201 ? 2.925 7.336 -12.019 1.00 92.06 201 ASN A CA 1
ATOM 1524 C C . ASN A 1 201 ? 3.035 7.024 -10.520 1.00 92.06 201 ASN A C 1
ATOM 1526 O O . ASN A 1 201 ? 2.402 7.673 -9.686 1.00 92.06 201 ASN A O 1
ATOM 1530 N N . THR A 1 202 ? 3.757 5.959 -10.179 1.00 93.19 202 THR A N 1
ATOM 1531 C CA . THR A 1 202 ? 3.830 5.428 -8.812 1.00 93.19 202 THR A CA 1
ATOM 1532 C C . THR A 1 202 ? 5.279 5.322 -8.363 1.00 93.19 202 THR A C 1
ATOM 1534 O O . THR A 1 202 ? 6.114 4.773 -9.079 1.00 93.19 202 THR A O 1
ATOM 1537 N N . VAL A 1 203 ? 5.578 5.804 -7.159 1.00 94.56 203 VAL A N 1
ATOM 1538 C CA . VAL A 1 203 ? 6.852 5.533 -6.489 1.00 94.56 203 VAL A CA 1
ATOM 1539 C C . VAL A 1 203 ? 6.704 4.268 -5.659 1.00 94.56 203 VAL A C 1
ATOM 1541 O O . VAL A 1 203 ? 5.775 4.165 -4.859 1.00 94.56 203 VAL A O 1
ATOM 1544 N N . VAL A 1 204 ? 7.620 3.318 -5.817 1.00 95.75 204 VAL A N 1
ATOM 1545 C CA . VAL A 1 204 ? 7.605 2.062 -5.065 1.00 95.75 204 VAL A CA 1
ATOM 1546 C C . VAL A 1 204 ? 8.937 1.801 -4.375 1.00 95.75 204 VAL A C 1
ATOM 1548 O O . VAL A 1 204 ? 10.007 2.117 -4.899 1.00 95.75 204 VAL A O 1
ATOM 1551 N N . SER A 1 205 ? 8.878 1.211 -3.184 1.00 94.69 205 SER A N 1
ATOM 1552 C CA . SER A 1 205 ? 10.066 0.819 -2.430 1.00 94.69 205 SER A CA 1
ATOM 1553 C C . SER A 1 205 ? 9.774 -0.395 -1.554 1.00 94.69 205 SER A C 1
ATOM 1555 O O . SER A 1 205 ? 8.852 -0.381 -0.740 1.00 94.69 205 SER A O 1
ATOM 1557 N N . ALA A 1 206 ? 10.560 -1.455 -1.723 1.00 92.50 206 ALA A N 1
ATOM 1558 C CA . ALA A 1 206 ? 10.532 -2.623 -0.856 1.00 92.50 206 ALA A CA 1
ATOM 1559 C C . ALA A 1 206 ? 11.914 -3.291 -0.839 1.00 92.50 206 ALA A C 1
ATOM 1561 O O . ALA A 1 206 ? 12.554 -3.380 -1.890 1.00 92.50 206 ALA A O 1
ATOM 1562 N N . PRO A 1 207 ? 12.377 -3.787 0.323 1.00 89.50 207 PRO A N 1
ATOM 1563 C CA . PRO A 1 207 ? 13.674 -4.451 0.432 1.00 89.50 207 PRO A CA 1
ATOM 1564 C C . PRO A 1 207 ? 13.665 -5.874 -0.149 1.00 89.50 207 PRO A C 1
ATOM 1566 O O . PRO A 1 207 ? 14.725 -6.418 -0.452 1.00 89.50 207 PRO A O 1
ATOM 1569 N N . GLY A 1 208 ? 12.489 -6.493 -0.285 1.00 90.62 208 GLY A N 1
ATOM 1570 C CA . GLY A 1 208 ? 12.317 -7.803 -0.904 1.00 90.62 208 GLY A CA 1
ATOM 1571 C C . GLY A 1 208 ? 11.964 -7.702 -2.387 1.00 90.62 208 GLY A C 1
ATOM 1572 O O . GLY A 1 208 ? 12.618 -7.000 -3.158 1.00 90.62 208 GLY A O 1
ATOM 1573 N N . LEU A 1 209 ? 10.956 -8.471 -2.799 1.00 94.06 209 LEU A N 1
ATOM 1574 C CA . LEU A 1 209 ? 10.500 -8.554 -4.187 1.00 94.06 209 LEU A CA 1
ATOM 1575 C C . LEU A 1 209 ? 9.569 -7.382 -4.528 1.00 94.06 209 LEU A C 1
ATOM 1577 O O . LEU A 1 209 ? 8.592 -7.139 -3.820 1.00 94.06 209 LEU A O 1
ATOM 1581 N N . ILE A 1 210 ? 9.831 -6.722 -5.655 1.00 97.44 210 ILE A N 1
ATOM 1582 C CA . ILE A 1 210 ? 8.858 -5.855 -6.329 1.00 97.44 210 ILE A CA 1
ATOM 1583 C C . ILE A 1 210 ? 8.452 -6.538 -7.623 1.00 97.44 210 ILE A C 1
ATOM 1585 O O . ILE A 1 210 ? 9.310 -6.809 -8.451 1.00 97.44 210 ILE A O 1
ATOM 1589 N N . ASP A 1 211 ? 7.166 -6.806 -7.800 1.00 98.06 211 ASP A N 1
ATOM 1590 C CA . ASP A 1 211 ? 6.627 -7.502 -8.966 1.00 98.06 211 ASP A CA 1
ATOM 1591 C C . ASP A 1 211 ? 5.524 -6.665 -9.622 1.00 98.06 211 ASP A C 1
ATOM 1593 O O . ASP A 1 211 ? 4.490 -6.421 -9.002 1.00 98.06 211 ASP A O 1
ATOM 1597 N N . ILE A 1 212 ? 5.749 -6.164 -10.839 1.00 97.75 212 ILE A N 1
ATOM 1598 C CA . ILE A 1 212 ? 4.825 -5.250 -11.521 1.00 97.75 212 ILE A CA 1
ATOM 1599 C C . ILE A 1 212 ? 4.529 -5.738 -12.938 1.00 97.75 212 ILE A C 1
ATOM 1601 O O . ILE A 1 212 ? 5.426 -5.742 -13.783 1.00 97.75 212 ILE A O 1
ATOM 1605 N N . SER A 1 213 ? 3.273 -6.098 -13.238 1.00 95.19 213 SER A N 1
ATOM 1606 C CA . SER A 1 213 ? 2.955 -6.662 -14.558 1.00 95.19 213 SER A CA 1
ATOM 1607 C C . SER A 1 213 ? 2.775 -5.623 -15.672 1.00 95.19 213 SER A C 1
ATOM 1609 O O . SER A 1 213 ? 2.999 -5.955 -16.830 1.00 95.19 213 SER A O 1
ATOM 1611 N N . ASN A 1 214 ? 2.451 -4.364 -15.366 1.00 95.81 214 ASN A N 1
ATOM 1612 C CA . ASN A 1 214 ? 2.411 -3.264 -16.336 1.00 95.81 214 ASN A CA 1
ATOM 1613 C C . ASN A 1 214 ? 2.838 -1.961 -15.662 1.00 95.81 214 ASN A C 1
ATOM 1615 O O . ASN A 1 214 ? 2.109 -1.450 -14.816 1.00 95.81 214 ASN A O 1
ATOM 1619 N N . ALA A 1 215 ? 4.002 -1.421 -16.022 1.00 95.25 215 ALA A N 1
ATOM 1620 C CA . ALA A 1 215 ? 4.575 -0.255 -15.353 1.00 95.25 215 ALA A CA 1
ATOM 1621 C C . ALA A 1 215 ? 4.693 0.937 -16.310 1.00 95.25 215 ALA A C 1
ATOM 1623 O O . ALA A 1 215 ? 5.437 0.861 -17.285 1.00 95.25 215 ALA A O 1
ATOM 1624 N N . SER A 1 216 ? 4.026 2.049 -15.999 1.00 93.62 216 SER A N 1
ATOM 1625 C CA . SER A 1 216 ? 4.131 3.311 -16.737 1.00 93.62 216 SER A CA 1
ATOM 1626 C C . SER A 1 216 ? 4.460 4.471 -15.797 1.00 93.62 216 SER A C 1
ATOM 1628 O O . SER A 1 216 ? 3.667 4.796 -14.922 1.00 93.62 216 SER A O 1
ATOM 1630 N N . GLY A 1 217 ? 5.612 5.124 -15.960 1.00 92.00 217 GLY A N 1
ATOM 1631 C CA . GLY A 1 217 ? 6.001 6.250 -15.093 1.00 92.00 217 GLY A CA 1
ATOM 1632 C C . GLY A 1 217 ? 6.298 5.820 -13.651 1.00 92.00 217 GLY A C 1
ATOM 1633 O O . GLY A 1 217 ? 5.994 6.542 -12.704 1.00 92.00 217 GLY A O 1
ATOM 1634 N N . VAL A 1 218 ? 6.812 4.604 -13.461 1.00 94.00 218 VAL A N 1
ATOM 1635 C CA . VAL A 1 218 ? 7.109 4.059 -12.129 1.00 94.00 218 VAL A CA 1
ATOM 1636 C C . VAL A 1 218 ? 8.519 4.448 -11.701 1.00 94.00 218 VAL A C 1
ATOM 1638 O O . VAL A 1 218 ? 9.468 4.281 -12.464 1.00 94.00 218 VAL A O 1
ATOM 1641 N N . VAL A 1 219 ? 8.677 4.888 -10.455 1.00 94.56 219 VAL A N 1
ATOM 1642 C CA . VAL A 1 219 ? 9.987 5.150 -9.847 1.00 94.56 219 VAL A CA 1
ATOM 1643 C C . VAL A 1 219 ? 10.263 4.099 -8.777 1.00 94.56 219 VAL A C 1
ATOM 1645 O O . VAL A 1 219 ? 9.558 4.030 -7.774 1.00 94.56 219 VAL A O 1
ATOM 1648 N N . LEU A 1 220 ? 11.291 3.277 -8.975 1.00 95.00 220 LEU A N 1
ATOM 1649 C CA . LEU A 1 220 ? 11.756 2.299 -7.991 1.00 95.00 220 LEU A CA 1
ATOM 1650 C C . LEU A 1 220 ? 12.802 2.946 -7.086 1.00 95.00 220 LEU A C 1
ATOM 1652 O O . LEU A 1 220 ? 13.780 3.497 -7.586 1.00 95.00 220 LEU A O 1
ATOM 1656 N N . ILE A 1 221 ? 12.653 2.828 -5.769 1.00 92.81 221 ILE A N 1
ATOM 1657 C CA . ILE A 1 221 ? 13.639 3.324 -4.801 1.00 92.81 221 ILE A CA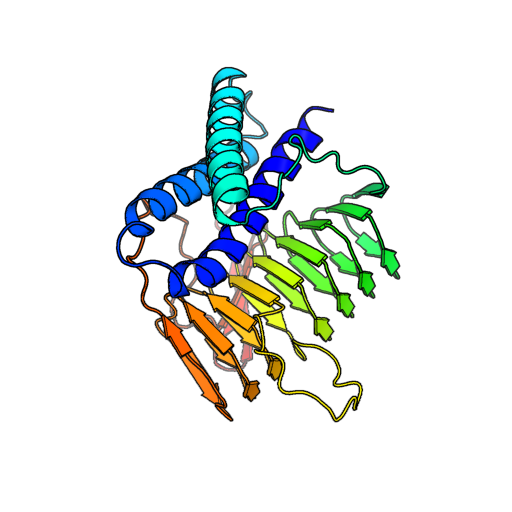 1
ATOM 1658 C C . ILE A 1 221 ? 14.156 2.161 -3.961 1.00 92.81 221 ILE A C 1
ATOM 1660 O O . ILE A 1 221 ? 13.374 1.468 -3.305 1.00 92.81 221 ILE A O 1
ATOM 1664 N N . ASN A 1 222 ? 15.477 1.952 -3.956 1.00 89.12 222 ASN A N 1
ATOM 1665 C CA . ASN A 1 222 ? 16.152 0.932 -3.135 1.00 89.12 222 ASN A CA 1
ATOM 1666 C C . ASN A 1 222 ? 15.502 -0.457 -3.224 1.00 89.12 222 ASN A C 1
ATOM 1668 O O . ASN A 1 222 ? 15.248 -1.110 -2.217 1.00 89.12 222 ASN A O 1
ATOM 1672 N N . SER A 1 223 ? 15.202 -0.881 -4.448 1.00 91.88 223 SER A N 1
ATOM 1673 C CA . SER A 1 223 ? 14.445 -2.099 -4.734 1.00 91.88 223 SER A CA 1
ATOM 1674 C C . SER A 1 223 ? 15.373 -3.143 -5.361 1.00 91.88 223 SER A C 1
ATOM 1676 O O . SER A 1 223 ? 15.606 -3.087 -6.566 1.00 91.88 223 SER A O 1
ATOM 1678 N N . PRO A 1 224 ? 15.974 -4.058 -4.578 1.00 89.06 224 PRO A N 1
ATOM 1679 C CA . PRO A 1 224 ? 17.061 -4.917 -5.056 1.00 89.06 224 PRO A CA 1
ATOM 1680 C C . PRO A 1 224 ? 16.597 -6.062 -5.965 1.00 89.06 224 PRO A C 1
ATOM 1682 O O . PRO A 1 224 ? 17.405 -6.593 -6.723 1.00 89.06 224 PRO A O 1
ATOM 1685 N N . LYS A 1 225 ? 15.321 -6.462 -5.885 1.00 93.06 225 LYS A N 1
ATOM 1686 C CA . LYS A 1 225 ? 14.756 -7.579 -6.656 1.00 93.06 225 LYS A CA 1
ATOM 1687 C C . LYS A 1 225 ? 13.505 -7.142 -7.445 1.00 93.06 225 LYS A C 1
ATOM 1689 O O . LYS A 1 225 ? 12.408 -7.579 -7.098 1.00 93.06 225 LYS A O 1
ATOM 1694 N N . PRO A 1 226 ? 13.618 -6.265 -8.462 1.00 94.44 226 PRO A N 1
ATOM 1695 C CA . PRO A 1 226 ? 12.479 -5.889 -9.290 1.00 94.44 226 PRO A CA 1
ATOM 1696 C C . PRO A 1 226 ? 12.226 -6.919 -10.407 1.00 94.44 226 PRO A C 1
ATOM 1698 O O . PRO A 1 226 ? 13.128 -7.292 -11.152 1.00 94.44 226 PRO A O 1
ATOM 1701 N N . SER A 1 227 ? 10.974 -7.338 -10.545 1.00 97.31 227 SER A N 1
ATOM 1702 C CA . SER A 1 227 ? 10.402 -8.130 -11.634 1.00 97.31 227 SER A CA 1
ATOM 1703 C C . SER A 1 227 ? 9.349 -7.257 -12.305 1.00 97.31 227 SER A C 1
ATOM 1705 O O . SER A 1 227 ? 8.308 -6.989 -11.717 1.00 97.31 227 SER A O 1
ATOM 1707 N N . ILE A 1 228 ? 9.638 -6.710 -13.488 1.00 96.19 228 ILE A N 1
ATOM 1708 C CA . ILE A 1 228 ? 8.734 -5.752 -14.138 1.00 96.19 228 ILE A CA 1
ATOM 1709 C C . ILE A 1 228 ? 8.536 -6.120 -15.601 1.00 96.19 228 ILE A C 1
ATOM 1711 O O . ILE A 1 228 ? 9.506 -6.164 -16.362 1.00 96.19 228 ILE A O 1
ATOM 1715 N N . SER A 1 229 ? 7.282 -6.301 -16.012 1.00 95.12 229 SER A N 1
ATOM 1716 C CA . SER A 1 229 ? 6.895 -6.420 -17.419 1.00 95.12 229 SER A CA 1
ATOM 1717 C C . SER A 1 229 ? 6.270 -5.129 -17.954 1.00 95.12 229 SER A C 1
ATOM 1719 O O . SER A 1 229 ? 5.839 -4.256 -17.202 1.00 95.12 229 SER A O 1
ATOM 1721 N N . HIS A 1 230 ? 6.283 -4.987 -19.284 1.00 93.12 230 HIS A N 1
ATOM 1722 C CA . HIS A 1 230 ? 5.721 -3.836 -20.004 1.00 93.12 230 HIS A CA 1
ATOM 1723 C C . HIS A 1 230 ? 6.203 -2.474 -19.463 1.00 93.12 230 HIS A C 1
ATOM 1725 O O . HIS A 1 230 ? 5.409 -1.585 -19.172 1.00 93.12 230 HIS A O 1
ATOM 1731 N N . ARG A 1 231 ? 7.528 -2.325 -19.317 1.00 95.06 231 ARG A N 1
ATOM 1732 C CA . ARG A 1 231 ? 8.184 -1.121 -18.781 1.00 95.06 231 ARG A CA 1
ATOM 1733 C C . ARG A 1 231 ? 8.036 0.070 -19.733 1.00 95.06 231 ARG A C 1
ATOM 1735 O O . ARG A 1 231 ? 8.587 0.055 -20.830 1.00 95.06 231 ARG A O 1
ATOM 1742 N N . GLN A 1 232 ? 7.377 1.127 -19.276 1.00 92.75 232 GLN A N 1
ATOM 1743 C CA . GLN A 1 232 ? 7.308 2.437 -19.922 1.00 92.75 232 GLN A CA 1
ATOM 1744 C C . GLN A 1 232 ? 7.727 3.505 -18.907 1.00 92.75 232 GLN A C 1
ATOM 1746 O O . GLN A 1 232 ? 7.157 3.586 -17.824 1.00 92.75 232 GLN A O 1
ATOM 1751 N N . ASN A 1 233 ? 8.737 4.319 -19.224 1.00 92.19 233 ASN A N 1
ATOM 1752 C CA . ASN A 1 233 ? 9.217 5.396 -18.342 1.00 92.19 233 ASN A CA 1
ATOM 1753 C C . ASN A 1 233 ? 9.485 4.933 -16.891 1.00 92.19 233 ASN A C 1
ATOM 1755 O O . ASN A 1 233 ? 9.072 5.588 -15.939 1.00 92.19 233 ASN A O 1
ATOM 1759 N N . VAL A 1 234 ? 10.112 3.762 -16.720 1.00 94.62 234 VAL A N 1
ATOM 1760 C CA . VAL A 1 234 ? 10.459 3.233 -15.393 1.00 94.62 234 VAL A CA 1
ATOM 1761 C C . VAL A 1 234 ? 11.855 3.706 -15.010 1.00 94.62 234 VAL A C 1
ATOM 1763 O O . VAL A 1 234 ? 12.818 3.372 -15.701 1.00 94.62 234 VAL A O 1
ATOM 1766 N N . THR A 1 235 ? 11.965 4.410 -13.890 1.00 94.19 235 THR A N 1
ATOM 1767 C CA . THR A 1 235 ? 13.231 4.934 -13.364 1.00 94.19 235 THR A CA 1
ATOM 1768 C C . THR A 1 235 ? 13.634 4.177 -12.107 1.00 94.19 235 THR A C 1
ATOM 1770 O O . THR A 1 235 ? 12.797 3.874 -11.261 1.00 94.19 235 THR A O 1
ATOM 1773 N N . GLU A 1 236 ? 14.923 3.884 -11.958 1.00 95.62 236 GLU A N 1
ATOM 1774 C CA . GLU A 1 236 ? 15.476 3.265 -10.753 1.00 95.62 236 GLU A CA 1
ATOM 1775 C C . GLU A 1 236 ? 16.386 4.256 -10.035 1.00 95.62 236 GLU A C 1
ATOM 1777 O O . GLU A 1 236 ? 17.353 4.759 -10.607 1.00 95.62 236 GLU A O 1
ATOM 1782 N N . LEU A 1 237 ? 16.087 4.519 -8.768 1.00 90.56 237 LEU A N 1
ATOM 1783 C CA . LEU A 1 237 ? 16.852 5.407 -7.910 1.00 90.56 237 LEU A CA 1
ATOM 1784 C C . LEU A 1 237 ? 17.496 4.600 -6.784 1.00 90.56 237 LEU A C 1
ATOM 1786 O O . LEU A 1 237 ? 16.832 3.938 -5.980 1.00 90.56 237 LEU A O 1
ATOM 1790 N N . LYS A 1 238 ? 18.824 4.688 -6.711 1.00 89.75 238 LYS A N 1
ATOM 1791 C CA . LYS A 1 238 ? 19.599 4.218 -5.563 1.00 89.75 238 LYS A CA 1
ATOM 1792 C C . LYS A 1 238 ? 19.841 5.406 -4.654 1.00 89.75 238 LYS A C 1
ATOM 1794 O O . LYS A 1 238 ? 20.613 6.297 -4.996 1.00 89.75 238 LYS A O 1
ATOM 1799 N N . VAL A 1 239 ? 19.186 5.411 -3.503 1.00 84.31 239 VAL A N 1
ATOM 1800 C CA . VAL A 1 239 ? 19.447 6.399 -2.456 1.00 84.31 239 VAL A CA 1
ATOM 1801 C C . VAL A 1 239 ? 20.275 5.727 -1.363 1.00 84.31 239 VAL A C 1
ATOM 1803 O O . VAL A 1 239 ? 20.068 4.535 -1.115 1.00 84.31 239 VAL A O 1
ATOM 1806 N N . PRO A 1 240 ? 21.228 6.434 -0.724 1.00 80.31 240 PRO A N 1
ATOM 1807 C CA . PRO A 1 240 ? 22.047 5.862 0.337 1.00 80.31 240 PRO A CA 1
ATOM 1808 C C . PRO A 1 240 ? 21.180 5.083 1.323 1.00 80.31 240 PRO A C 1
ATOM 1810 O O . PRO A 1 240 ? 20.225 5.624 1.884 1.00 80.31 240 PRO A O 1
ATOM 1813 N N . SER A 1 241 ? 21.467 3.788 1.473 1.00 66.38 241 SER A N 1
ATOM 1814 C CA . SER A 1 241 ? 20.743 2.964 2.428 1.00 66.38 241 SER A CA 1
ATOM 1815 C C . SER A 1 241 ? 21.002 3.541 3.805 1.00 66.38 241 SER A C 1
ATOM 1817 O O . SER A 1 241 ? 22.145 3.622 4.256 1.00 66.38 241 SER A O 1
ATOM 1819 N N . LEU A 1 242 ? 19.935 3.963 4.465 1.00 54.31 242 LEU A N 1
ATOM 1820 C CA . LEU A 1 242 ? 20.029 4.310 5.864 1.00 54.31 242 LEU A CA 1
ATOM 1821 C C . LEU A 1 242 ? 20.327 3.013 6.603 1.00 54.31 242 LEU A C 1
ATOM 1823 O O . LEU A 1 242 ? 19.567 2.048 6.529 1.00 54.31 242 LEU A O 1
ATOM 1827 N N . VAL A 1 243 ? 21.498 2.966 7.231 1.00 45.75 243 VAL A N 1
ATOM 1828 C CA . VAL A 1 243 ? 21.900 1.842 8.068 1.00 45.75 243 VAL A CA 1
ATOM 1829 C C . VAL A 1 243 ? 20.996 1.881 9.291 1.00 45.75 243 VAL A C 1
ATOM 1831 O O . VAL A 1 243 ? 21.245 2.621 10.241 1.00 45.75 243 VAL A O 1
ATOM 1834 N N . TYR A 1 244 ? 19.902 1.128 9.247 1.00 46.12 244 TYR A N 1
ATOM 1835 C CA . TYR A 1 244 ? 19.090 0.914 10.431 1.00 46.12 244 TYR A CA 1
ATOM 1836 C C . TYR A 1 244 ? 19.765 -0.144 11.292 1.00 46.12 244 TYR A C 1
ATOM 1838 O O . TYR A 1 244 ? 20.204 -1.169 10.760 1.00 46.12 244 TYR A O 1
ATOM 1846 N N . PRO A 1 245 ? 19.799 0.035 12.620 1.00 39.75 245 PRO A N 1
ATOM 1847 C CA . PRO A 1 245 ? 19.938 -1.113 13.487 1.00 39.75 245 PRO A CA 1
ATOM 1848 C C . PRO A 1 245 ? 18.712 -1.983 13.217 1.00 39.75 245 PRO A C 1
ATOM 1850 O O . PRO A 1 245 ? 17.592 -1.641 13.602 1.00 39.75 245 PRO A O 1
ATOM 1853 N N . VAL A 1 246 ? 18.912 -3.080 12.489 1.00 44.31 246 VAL A N 1
ATOM 1854 C CA . VAL A 1 246 ? 17.943 -4.166 12.441 1.00 44.31 246 VAL A CA 1
ATOM 1855 C C . VAL A 1 246 ? 17.845 -4.625 13.891 1.00 44.31 246 VAL A C 1
ATOM 1857 O O . VAL A 1 246 ? 18.712 -5.348 14.371 1.00 44.31 246 VAL A O 1
ATOM 1860 N N . SER A 1 247 ? 16.845 -4.141 14.641 1.00 43.59 247 SER A N 1
ATOM 1861 C CA . SER A 1 247 ? 16.432 -4.872 15.838 1.00 43.59 247 SER A CA 1
ATOM 1862 C C . SER A 1 247 ? 16.175 -6.275 15.331 1.00 43.59 247 SER A C 1
ATOM 1864 O O . SER A 1 247 ? 15.485 -6.359 14.316 1.00 43.59 247 SER A O 1
ATOM 1866 N N . GLU A 1 248 ? 16.753 -7.302 15.952 1.00 41.38 248 GLU A N 1
ATOM 1867 C CA . GLU A 1 248 ? 16.553 -8.715 15.623 1.00 41.38 248 GLU A CA 1
ATOM 1868 C C . GLU A 1 248 ? 15.051 -9.029 15.591 1.00 41.38 248 GLU A C 1
ATOM 1870 O O . GLU A 1 248 ? 14.445 -9.528 16.535 1.00 41.38 248 GLU A O 1
ATOM 1875 N N . ALA A 1 249 ? 14.401 -8.643 14.502 1.00 43.22 249 ALA A N 1
ATOM 1876 C CA . ALA A 1 249 ? 13.080 -9.054 14.156 1.00 43.22 249 ALA A CA 1
ATOM 1877 C C . ALA A 1 249 ? 13.294 -10.524 13.877 1.00 43.22 249 ALA A C 1
ATOM 1879 O O . ALA A 1 249 ? 14.066 -10.878 12.983 1.00 43.22 249 ALA A O 1
ATOM 1880 N N . ILE A 1 250 ? 12.685 -11.352 14.724 1.00 38.25 250 ILE A N 1
ATOM 1881 C CA . ILE A 1 250 ? 12.501 -12.777 14.490 1.00 38.25 250 ILE A CA 1
ATOM 1882 C C . ILE A 1 250 ? 12.210 -12.896 13.001 1.00 38.25 250 ILE A C 1
ATOM 1884 O O . ILE A 1 250 ? 11.199 -12.370 12.548 1.00 38.25 250 ILE A O 1
ATOM 1888 N N . SER A 1 251 ? 13.152 -13.447 12.244 1.00 40.00 251 SER A N 1
ATOM 1889 C CA . SER A 1 251 ? 12.989 -13.699 10.824 1.00 40.00 251 SER A CA 1
ATOM 1890 C C . SER A 1 251 ? 12.395 -15.097 10.736 1.00 40.00 251 SER A C 1
ATOM 1892 O O . SER A 1 251 ? 13.140 -16.054 10.951 1.00 40.00 251 SER A O 1
ATOM 1894 N N . PRO A 1 252 ? 11.078 -15.281 10.505 1.00 40.25 252 PRO A N 1
ATOM 1895 C CA . PRO A 1 252 ? 10.561 -16.609 10.236 1.00 40.25 252 PRO A CA 1
ATOM 1896 C C . PRO A 1 252 ? 10.558 -16.908 8.731 1.00 40.25 252 PRO A C 1
ATOM 1898 O O . PRO A 1 252 ? 10.199 -18.010 8.337 1.00 40.25 252 PRO A O 1
ATOM 1901 N N . VAL A 1 253 ? 10.945 -15.960 7.871 1.00 43.50 253 VAL A N 1
ATOM 1902 C CA . VAL A 1 253 ? 10.794 -16.096 6.421 1.00 43.50 253 VAL A CA 1
ATOM 1903 C C . VAL A 1 253 ? 12.144 -16.456 5.813 1.00 43.50 253 VAL A C 1
ATOM 1905 O O . VAL A 1 253 ? 12.935 -15.598 5.433 1.00 43.50 253 VAL A O 1
ATOM 1908 N N . THR A 1 254 ? 12.413 -17.758 5.759 1.00 46.56 254 THR A N 1
ATOM 1909 C CA . THR A 1 254 ? 13.409 -18.313 4.835 1.00 46.56 254 THR A CA 1
ATOM 1910 C C . THR A 1 254 ? 12.892 -18.166 3.397 1.00 46.56 254 THR A C 1
ATOM 1912 O O . THR A 1 254 ? 11.680 -18.107 3.177 1.00 46.56 254 THR A O 1
ATOM 1915 N N . ASP A 1 255 ? 13.791 -18.102 2.410 1.00 44.78 255 ASP A N 1
ATOM 1916 C CA . ASP A 1 255 ? 13.491 -17.856 0.982 1.00 44.78 255 ASP A CA 1
ATOM 1917 C C . ASP A 1 255 ? 12.514 -18.873 0.326 1.00 44.78 255 ASP A C 1
ATOM 1919 O O . ASP A 1 255 ? 12.129 -18.734 -0.839 1.00 44.78 255 ASP A O 1
ATOM 1923 N N . GLU A 1 256 ? 12.070 -19.895 1.061 1.00 46.59 256 GLU A N 1
ATOM 1924 C CA . GLU A 1 256 ? 11.103 -20.906 0.622 1.00 46.59 256 GLU A CA 1
ATOM 1925 C C . GLU A 1 256 ? 9.628 -20.477 0.792 1.00 46.59 256 GLU A C 1
ATOM 1927 O O . GLU A 1 256 ? 8.721 -21.158 0.303 1.00 46.59 256 GLU A O 1
ATOM 1932 N N . TRP A 1 257 ? 9.354 -19.384 1.516 1.00 50.91 257 TRP A N 1
ATOM 1933 C CA . TRP A 1 257 ? 7.998 -19.018 1.942 1.00 50.91 257 TRP A CA 1
ATOM 1934 C C . TRP A 1 257 ? 7.513 -17.796 1.155 1.00 50.91 257 TRP A C 1
ATOM 1936 O O . TRP A 1 257 ? 8.025 -16.691 1.292 1.00 50.91 257 TRP A O 1
ATOM 1946 N N . GLY A 1 258 ? 6.496 -17.984 0.315 1.00 46.34 258 GLY A N 1
ATOM 1947 C CA . GLY A 1 258 ? 5.912 -16.921 -0.505 1.00 46.34 258 GLY A CA 1
ATOM 1948 C C . GLY A 1 258 ? 5.047 -15.929 0.280 1.00 46.34 258 GLY A C 1
ATOM 1949 O O . GLY A 1 258 ? 4.798 -14.829 -0.217 1.00 46.34 258 GLY A O 1
ATOM 1950 N N . PHE A 1 259 ? 4.571 -16.315 1.471 1.00 51.44 259 PHE A N 1
ATOM 1951 C CA . PHE A 1 259 ? 3.734 -15.496 2.353 1.00 51.44 259 PHE A CA 1
ATOM 1952 C C . PHE A 1 259 ? 3.604 -16.129 3.757 1.00 51.44 259 PHE A C 1
ATOM 1954 O O . PHE A 1 259 ? 3.643 -17.353 3.830 1.00 51.44 259 PHE A O 1
ATOM 1961 N N . SER A 1 260 ? 3.389 -15.370 4.847 1.00 54.50 260 SER A N 1
ATOM 1962 C CA . SER A 1 260 ? 2.990 -15.950 6.146 1.00 54.50 260 SER A CA 1
ATOM 1963 C C . SER A 1 260 ? 2.106 -15.053 7.027 1.00 54.50 260 SER A C 1
ATOM 1965 O O . SER A 1 260 ? 2.391 -13.871 7.181 1.00 54.50 260 SER A O 1
ATOM 1967 N N . PHE A 1 261 ? 1.090 -15.633 7.670 1.00 57.34 261 PHE A N 1
ATOM 1968 C CA . PHE A 1 261 ? 0.289 -15.055 8.751 1.00 57.34 261 PHE A CA 1
ATOM 1969 C C . PHE A 1 261 ? 0.733 -15.637 10.097 1.00 57.34 261 PHE A C 1
ATOM 1971 O O . PHE A 1 261 ? 0.723 -16.855 10.269 1.00 57.34 261 PHE A O 1
ATOM 1978 N N . THR A 1 262 ? 1.055 -14.788 11.068 1.00 55.75 262 THR A N 1
ATOM 1979 C CA . THR A 1 262 ? 1.381 -15.225 12.433 1.00 55.75 262 THR A CA 1
ATOM 1980 C C . THR A 1 262 ? 0.158 -15.097 13.337 1.00 55.75 262 THR A C 1
ATOM 1982 O O . THR A 1 262 ? -0.461 -14.037 13.400 1.00 55.75 262 THR A O 1
ATOM 1985 N N . PHE A 1 263 ? -0.161 -16.172 14.049 1.00 70.19 263 PHE A N 1
ATOM 1986 C CA . PHE A 1 263 ? -1.168 -16.272 15.105 1.00 70.19 263 PHE A CA 1
ATOM 1987 C C . PHE A 1 263 ? -0.466 -16.540 16.444 1.00 70.19 263 PHE A C 1
ATOM 1989 O O . PHE A 1 263 ? 0.732 -16.820 16.460 1.00 70.19 263 PHE A O 1
ATOM 1996 N N . GLU A 1 264 ? -1.196 -16.470 17.564 1.00 70.06 264 GLU A N 1
ATOM 1997 C CA . GLU A 1 264 ? -0.618 -16.716 18.901 1.00 70.06 264 GLU A CA 1
ATOM 1998 C C . GLU A 1 264 ? 0.109 -18.066 18.987 1.00 70.06 264 GLU A C 1
ATOM 2000 O O . GLU A 1 264 ? 1.219 -18.131 19.513 1.00 70.06 264 GLU A O 1
ATOM 2005 N N . ASP A 1 265 ? -0.478 -19.110 18.398 1.00 83.44 265 ASP A N 1
ATOM 2006 C CA . ASP A 1 265 ? 0.012 -20.484 18.535 1.00 83.44 265 ASP A CA 1
ATOM 2007 C C . ASP A 1 265 ? 0.649 -21.052 17.261 1.00 83.44 265 ASP A C 1
ATOM 2009 O O . ASP A 1 265 ? 1.237 -22.129 17.302 1.00 83.44 265 ASP A O 1
ATOM 2013 N N . PHE A 1 266 ? 0.539 -20.380 16.111 1.00 74.81 266 PHE A N 1
ATOM 2014 C CA . PHE A 1 266 ? 1.045 -20.925 14.849 1.00 74.81 266 PHE A CA 1
ATOM 2015 C C . PHE A 1 266 ? 1.304 -19.858 13.783 1.00 74.81 266 PHE A C 1
ATOM 2017 O O . PHE A 1 266 ? 0.759 -18.761 13.816 1.00 74.81 266 PHE A O 1
ATOM 2024 N N . VAL A 1 267 ? 2.100 -20.210 12.779 1.00 71.31 267 VAL A N 1
ATOM 2025 C CA . VAL A 1 267 ? 2.324 -19.437 11.558 1.00 71.31 267 VAL A CA 1
ATOM 2026 C C . VAL A 1 267 ? 1.707 -20.193 10.385 1.00 71.31 267 VAL A C 1
ATOM 2028 O O . VAL A 1 267 ? 2.108 -21.314 10.087 1.00 71.31 267 VAL A O 1
ATOM 2031 N N . LEU A 1 268 ? 0.726 -19.604 9.709 1.00 66.12 268 LEU A N 1
ATOM 2032 C CA . LEU A 1 268 ? 0.263 -20.059 8.394 1.00 66.12 268 LEU A CA 1
ATOM 2033 C C . LEU A 1 268 ? 1.207 -19.485 7.345 1.00 66.12 268 LEU A C 1
ATOM 2035 O O . LEU A 1 268 ? 1.491 -18.300 7.392 1.00 66.12 268 LEU A O 1
ATOM 2039 N N . PHE A 1 269 ? 1.671 -20.269 6.383 1.00 72.75 269 PHE A N 1
ATOM 2040 C CA . PHE A 1 269 ? 2.542 -19.781 5.317 1.00 72.75 269 PHE A CA 1
ATOM 2041 C C . PHE A 1 269 ? 2.169 -20.372 3.963 1.00 72.75 269 PHE A C 1
ATOM 2043 O O . PHE A 1 269 ? 1.600 -21.454 3.895 1.00 72.75 269 PHE A O 1
ATOM 2050 N N . ARG A 1 270 ? 2.459 -19.669 2.870 1.00 62.53 270 ARG A N 1
ATOM 2051 C CA . ARG A 1 270 ? 2.255 -20.160 1.505 1.00 62.53 270 ARG A CA 1
ATOM 2052 C C . ARG A 1 270 ? 3.595 -20.602 0.937 1.00 62.53 270 ARG A C 1
ATOM 2054 O O . ARG A 1 270 ? 4.535 -19.813 0.904 1.00 62.53 270 ARG A O 1
ATOM 2061 N N . LYS A 1 271 ? 3.694 -21.852 0.506 1.00 73.81 271 LYS A N 1
ATOM 2062 C CA . LYS A 1 271 ? 4.887 -22.414 -0.135 1.00 73.81 271 LYS A CA 1
ATOM 2063 C C . LYS A 1 271 ? 5.007 -21.924 -1.582 1.00 73.81 271 LYS A C 1
ATOM 2065 O O . LYS A 1 271 ? 4.029 -21.447 -2.162 1.00 73.81 271 LYS A O 1
ATOM 2070 N N . GLN A 1 272 ? 6.192 -22.067 -2.181 1.00 58.19 272 GLN A N 1
ATOM 2071 C CA . GLN A 1 272 ? 6.426 -21.718 -3.593 1.00 58.19 272 GLN A CA 1
ATOM 2072 C C . GLN A 1 272 ? 5.528 -22.494 -4.573 1.00 58.19 272 GLN A C 1
ATOM 2074 O O . GLN A 1 272 ? 5.130 -21.945 -5.595 1.00 58.19 272 GLN A O 1
ATOM 2079 N N . ASP A 1 273 ? 5.144 -23.730 -4.241 1.00 73.88 273 ASP A N 1
ATOM 2080 C CA . ASP A 1 273 ? 4.203 -24.547 -5.028 1.00 73.88 273 ASP A CA 1
ATOM 2081 C C . ASP A 1 273 ? 2.735 -24.075 -4.928 1.00 73.88 273 ASP A C 1
ATOM 2083 O O . ASP A 1 273 ? 1.829 -24.686 -5.494 1.00 73.88 273 ASP A O 1
ATOM 2087 N N . GLY A 1 274 ? 2.484 -22.983 -4.200 1.00 60.06 274 GLY A N 1
ATOM 2088 C CA . GLY A 1 274 ? 1.170 -22.385 -4.016 1.00 60.06 274 GLY A CA 1
ATOM 2089 C C . GLY A 1 274 ? 0.336 -23.008 -2.898 1.00 60.06 274 GLY A C 1
ATOM 2090 O O . GLY A 1 274 ? -0.726 -22.453 -2.599 1.00 60.06 274 GLY A O 1
ATOM 2091 N N . THR A 1 275 ? 0.798 -24.089 -2.259 1.00 73.31 275 THR A N 1
ATOM 2092 C CA . THR A 1 275 ? 0.104 -24.744 -1.140 1.00 73.31 275 THR A CA 1
ATOM 2093 C C . THR A 1 275 ? 0.292 -23.991 0.178 1.00 73.31 275 THR A C 1
ATOM 2095 O O . THR A 1 275 ? 1.244 -23.230 0.359 1.00 73.31 275 THR A O 1
ATOM 2098 N N . TRP A 1 276 ? -0.628 -24.197 1.123 1.00 71.25 276 TRP A N 1
ATOM 2099 C CA . TRP A 1 276 ? -0.532 -23.633 2.470 1.00 71.25 276 TRP A CA 1
ATOM 2100 C C . TRP A 1 276 ? 0.155 -24.616 3.425 1.00 71.25 276 TRP A C 1
ATOM 2102 O O . TRP A 1 276 ? -0.184 -25.797 3.476 1.00 71.25 276 TRP A O 1
ATOM 2112 N N . GLY A 1 277 ? 1.126 -24.122 4.187 1.00 78.19 277 GLY A N 1
ATOM 2113 C CA . GLY A 1 277 ? 1.758 -24.778 5.323 1.00 78.19 277 GLY A CA 1
ATOM 2114 C C . GLY A 1 277 ? 1.360 -24.115 6.641 1.00 78.19 277 GLY A C 1
ATOM 2115 O O . GLY A 1 277 ? 0.928 -22.964 6.675 1.00 78.19 277 GLY A O 1
ATOM 2116 N N . ARG A 1 278 ? 1.498 -24.856 7.741 1.00 85.88 278 ARG A N 1
ATOM 2117 C CA . ARG A 1 278 ? 1.254 -24.378 9.104 1.00 85.88 278 ARG A CA 1
ATOM 2118 C C . ARG A 1 278 ? 2.419 -24.814 9.987 1.00 85.88 278 ARG A C 1
ATOM 2120 O O . ARG A 1 278 ? 2.764 -25.992 9.991 1.00 85.88 278 ARG A O 1
ATOM 2127 N N . LEU A 1 279 ? 3.024 -23.873 10.701 1.00 84.00 279 LEU A N 1
ATOM 2128 C CA . LEU A 1 279 ? 4.096 -24.105 11.664 1.00 84.00 279 LEU A CA 1
ATOM 2129 C C . LEU A 1 279 ? 3.573 -23.784 13.063 1.00 84.00 279 LEU A C 1
ATOM 2131 O O . LEU A 1 279 ? 3.276 -22.630 13.346 1.00 84.00 279 LEU A O 1
ATOM 2135 N N . GLU A 1 280 ? 3.461 -24.781 13.934 1.00 86.44 280 GLU A N 1
ATOM 2136 C CA . GLU A 1 280 ? 3.115 -24.543 15.341 1.00 86.44 280 GLU A CA 1
ATOM 2137 C C . GLU A 1 280 ? 4.260 -23.806 16.048 1.00 86.44 280 GLU A C 1
ATOM 2139 O O . GLU A 1 280 ? 5.431 -24.171 15.912 1.00 86.44 280 GLU A O 1
ATOM 2144 N N . LEU A 1 281 ? 3.920 -22.770 16.811 1.00 80.75 281 LEU A N 1
ATOM 2145 C CA . LEU A 1 281 ? 4.863 -22.039 17.644 1.00 80.75 281 LEU A CA 1
ATOM 2146 C C . LEU A 1 281 ? 5.008 -22.742 19.003 1.00 80.75 281 LEU A C 1
ATOM 2148 O O . LEU A 1 281 ? 4.046 -23.318 19.521 1.00 80.75 281 LEU A O 1
ATOM 2152 N N . PRO A 1 282 ? 6.200 -22.713 19.626 1.00 81.38 282 PRO A N 1
ATOM 2153 C CA . PRO A 1 282 ? 6.368 -23.241 20.971 1.00 81.38 282 PRO A CA 1
ATOM 2154 C C . PRO A 1 282 ? 5.441 -22.498 21.937 1.00 81.38 282 PRO A C 1
ATOM 2156 O O . PRO A 1 282 ? 5.522 -21.275 22.057 1.00 81.38 282 PRO A O 1
ATOM 2159 N N . LYS A 1 283 ? 4.594 -23.231 22.668 1.00 82.06 283 LYS A N 1
ATOM 2160 C CA . LYS A 1 283 ? 3.789 -22.640 23.744 1.00 82.06 283 LYS A CA 1
ATOM 2161 C C . LYS A 1 283 ? 4.732 -22.028 24.775 1.00 82.06 283 LYS A C 1
ATOM 2163 O O . LYS A 1 283 ? 5.575 -22.740 25.328 1.00 82.06 283 LYS A O 1
ATOM 2168 N N . LYS A 1 284 ? 4.604 -20.722 25.026 1.00 72.81 284 LYS A N 1
ATOM 2169 C CA . LYS A 1 284 ? 5.298 -20.079 26.147 1.00 72.81 284 LYS A CA 1
ATOM 2170 C C . LYS A 1 284 ? 4.855 -20.790 27.429 1.00 72.81 284 LYS A C 1
ATOM 2172 O O . LYS A 1 284 ? 3.660 -20.839 27.713 1.00 72.81 284 LYS A O 1
ATOM 2177 N N . LYS A 1 285 ? 5.810 -21.416 28.117 1.00 65.00 285 LYS A N 1
ATOM 2178 C CA . LYS A 1 285 ? 5.608 -21.968 29.460 1.00 65.00 285 LYS A CA 1
ATOM 2179 C C . LYS A 1 285 ? 5.541 -20.847 30.483 1.00 65.00 285 LYS A C 1
ATOM 2181 O O . LYS A 1 285 ? 6.255 -19.841 30.273 1.00 65.00 285 LYS A O 1
#